Protein AF-A0A6A4GDC6-F1 (afdb_monomer_lite)

Foldseek 3Di:
DDPQLAFDCDDPNVPDQADPPPRHGQADPVVCVPPNDGHGPDDKDFDFDVVVLQVQLQDQVSLVQLCQLQVVLVVLVVQVVCCVVVVDDDDDDAPCNDPVNVVVCVVVVCHPVPPPQNAAEWEKEKEKDWDDPDPPDLFIKMWMWIFTRSGDPVPRPDPVNIGTTIIGGDSHDNNDVVNRCVVRVVSLVVQCCPPNRQGDWHQGPNVRDTGHYHYHYDYYDYDDDPDDPD

Secondary structure (DSSP, 8-state):
--TTSS--SSGGGTT-SB-TTT--BSB-HHHHHHH----BS---EE--HHHHHHHHHTSHHHHHHTTHHHHHHHHHHHHHHHHHHH-PPPP--SGGG-HHHHHHHHHTT-STT-TTT---EEEEEEEEEEEESSTTS--EEEEEEEEETTS-HHHHTSGGGEEEEEEEE-SSPPSSHHHHHHHHHHHHHHHHHGGGGT-EEEEETTTTEEEEEEEEEEEEE---------

Sequence (230 aa):
MCINSCHTYTGPFKDLESCCYCHEPHYDQDQLQRDGSKVLCQQFSTILLGPQLAAIRCSAEGAEEQKYCDSKLKEIYEMMDKVSEDGEEMVYDDIWCGADLLSLVEEIGMTENNELDSCPSLVISASLDGAQLYQNKKSDCWIGIWINQDYAPDTRFKKKKIFPNLTIPGPNKPKHIDSFLFTGLHHLAALQNEGNGQGQLIWDASANEVVHQCIIFLLALADALGMVKQ

Organism: NCBI:txid1447944

Radius of gyration: 21.84 Å; chains: 1; bounding box: 63×34×58 Å

Structure (mmCIF, N/CA/C/O backbone):
data_AF-A0A6A4GDC6-F1
#
_entry.id   AF-A0A6A4GDC6-F1
#
loop_
_atom_site.group_PDB
_atom_site.id
_atom_site.type_symbol
_atom_site.label_atom_id
_atom_site.label_alt_id
_atom_site.label_comp_id
_atom_site.label_asym_id
_atom_site.label_entity_id
_atom_site.label_seq_id
_atom_site.pdbx_PDB_ins_code
_atom_site.Cartn_x
_atom_site.Cartn_y
_atom_site.Cartn_z
_atom_site.occupancy
_atom_site.B_iso_or_equiv
_atom_site.auth_seq_id
_atom_site.auth_comp_id
_atom_site.auth_asym_id
_atom_site.auth_atom_id
_atom_site.pdbx_PDB_model_num
ATOM 1 N N . MET A 1 1 ? -12.052 0.436 17.032 1.00 95.44 1 MET A N 1
ATOM 2 C CA . MET A 1 1 ? -10.714 -0.003 17.512 1.00 95.44 1 MET A CA 1
ATOM 3 C C . MET A 1 1 ? -10.698 0.037 19.030 1.00 95.44 1 MET A C 1
ATOM 5 O O . MET A 1 1 ? -11.556 0.691 19.607 1.00 95.44 1 MET A O 1
ATOM 9 N N . CYS A 1 2 ? -9.758 -0.647 19.681 1.00 97.00 2 CYS A N 1
ATOM 10 C CA . CYS A 1 2 ? -9.585 -0.518 21.128 1.00 97.00 2 CYS A CA 1
ATOM 11 C C . CYS A 1 2 ? -9.161 0.917 21.507 1.00 97.00 2 CYS A C 1
ATOM 13 O O . CYS A 1 2 ? -8.273 1.470 20.859 1.00 97.00 2 CYS A O 1
ATOM 15 N N . ILE A 1 3 ? -9.753 1.482 22.569 1.00 95.69 3 ILE A N 1
ATOM 16 C CA . ILE A 1 3 ? -9.453 2.827 23.112 1.00 95.69 3 ILE A CA 1
ATOM 17 C C . ILE A 1 3 ? -7.968 2.995 23.498 1.00 95.69 3 ILE A C 1
ATOM 19 O O . ILE A 1 3 ? -7.388 4.073 23.417 1.00 95.69 3 ILE A O 1
ATOM 23 N N . ASN A 1 4 ? -7.305 1.889 23.849 1.00 95.19 4 ASN A N 1
ATOM 24 C CA . ASN A 1 4 ? -5.879 1.842 24.178 1.00 95.19 4 ASN A CA 1
ATOM 25 C C . ASN A 1 4 ? -4.995 1.464 22.975 1.00 95.19 4 ASN A C 1
ATOM 27 O O . ASN A 1 4 ? -3.892 0.948 23.161 1.00 95.19 4 ASN A O 1
ATOM 31 N N . SER A 1 5 ? -5.498 1.628 21.747 1.00 95.12 5 SER A N 1
ATOM 32 C CA . SER A 1 5 ? -4.823 1.284 20.484 1.00 95.12 5 SER A CA 1
ATOM 33 C C . SER A 1 5 ? -4.262 -0.144 20.430 1.00 95.12 5 SER A C 1
ATOM 35 O O . SER A 1 5 ? -3.292 -0.420 19.739 1.00 95.12 5 SER A O 1
ATOM 37 N N . CYS A 1 6 ? -4.840 -1.103 21.154 1.00 96.31 6 CYS A N 1
ATOM 38 C CA . CYS A 1 6 ? -4.262 -2.449 21.205 1.00 96.31 6 CYS A CA 1
ATOM 39 C C . CYS A 1 6 ? -4.413 -3.199 19.870 1.00 96.31 6 CYS A C 1
ATOM 41 O O . CYS A 1 6 ? -3.426 -3.688 19.332 1.00 96.31 6 CYS A O 1
ATOM 43 N N . HIS A 1 7 ? -5.628 -3.252 19.327 1.00 96.81 7 HIS A N 1
ATOM 44 C CA . HIS A 1 7 ? -5.942 -3.826 18.017 1.00 96.81 7 HIS A CA 1
ATOM 45 C C . HIS A 1 7 ? -7.236 -3.214 17.459 1.00 96.81 7 HIS A C 1
ATOM 47 O O . HIS A 1 7 ? -7.938 -2.443 18.135 1.00 96.81 7 HIS A O 1
ATOM 53 N N . THR A 1 8 ? -7.561 -3.568 16.223 1.00 96.50 8 THR A N 1
ATOM 54 C CA . THR A 1 8 ? -8.836 -3.262 15.570 1.00 96.50 8 THR A CA 1
ATOM 55 C C . THR A 1 8 ? -9.814 -4.429 15.703 1.00 96.50 8 THR A C 1
ATOM 57 O O . THR A 1 8 ? -9.422 -5.569 15.941 1.00 96.50 8 THR A O 1
ATOM 60 N N . TYR A 1 9 ? -11.104 -4.140 15.546 1.00 96.62 9 TYR A N 1
ATOM 61 C CA . TYR A 1 9 ? -12.168 -5.145 15.507 1.00 96.62 9 TYR A CA 1
ATOM 62 C C . TYR A 1 9 ? -12.552 -5.400 14.046 1.00 96.62 9 TYR A C 1
ATOM 64 O O . TYR A 1 9 ? -13.677 -5.158 13.620 1.00 96.62 9 TYR A O 1
ATOM 72 N N . THR A 1 10 ? -11.559 -5.784 13.245 1.00 94.44 10 THR A N 1
ATOM 73 C CA . THR A 1 10 ? -11.694 -6.135 11.825 1.00 94.44 10 THR A CA 1
ATOM 74 C C . THR A 1 10 ? -10.995 -7.469 11.566 1.00 94.44 10 THR A C 1
ATOM 76 O O . THR A 1 10 ? -10.291 -7.989 12.436 1.00 94.44 10 THR A O 1
ATOM 79 N N . GLY A 1 11 ? -11.214 -8.055 10.385 1.00 92.12 11 GLY A N 1
ATOM 80 C CA . GLY A 1 11 ? -10.573 -9.313 10.002 1.00 92.12 11 GLY A CA 1
ATOM 81 C C . GLY A 1 11 ? -10.806 -10.419 11.046 1.00 92.12 11 GLY A C 1
ATOM 82 O O . GLY A 1 11 ? -11.961 -10.641 11.423 1.00 92.12 11 GLY A O 1
ATOM 83 N N . PRO A 1 12 ? -9.748 -11.078 11.557 1.00 91.75 12 PRO A N 1
ATOM 84 C CA . PRO A 1 12 ? -9.861 -12.118 12.586 1.00 91.75 12 PRO A CA 1
ATOM 85 C C . PRO A 1 12 ? -10.494 -11.666 13.913 1.00 91.75 12 PRO A C 1
ATOM 87 O O . PRO A 1 12 ? -10.969 -12.500 14.675 1.00 91.75 12 PRO A O 1
ATOM 90 N N . PHE A 1 13 ? -10.510 -10.361 14.202 1.00 95.56 13 PHE A N 1
ATOM 91 C CA . PHE A 1 13 ? -11.015 -9.798 15.460 1.00 95.56 13 PHE A CA 1
ATOM 92 C C . PHE A 1 13 ? -12.411 -9.171 15.333 1.00 95.56 13 PHE A C 1
ATOM 94 O O . PHE A 1 13 ? -12.881 -8.536 16.277 1.00 95.56 13 PHE A O 1
ATOM 101 N N . LYS A 1 14 ? -13.071 -9.304 14.174 1.00 95.19 14 LYS A N 1
ATOM 102 C CA . LYS A 1 14 ? -14.341 -8.619 13.868 1.00 95.19 14 LYS A CA 1
ATOM 103 C C . LYS A 1 14 ? -15.485 -8.949 14.836 1.00 95.19 14 LYS A C 1
ATOM 105 O O . LYS A 1 14 ? -16.315 -8.087 15.097 1.00 95.19 14 LYS A O 1
ATOM 110 N N . ASP A 1 15 ? -15.504 -10.172 15.364 1.00 96.06 15 ASP A N 1
ATOM 111 C CA . ASP A 1 15 ? -16.589 -10.681 16.212 1.00 96.06 15 ASP A CA 1
ATOM 112 C C . ASP A 1 15 ? -16.311 -10.466 17.713 1.00 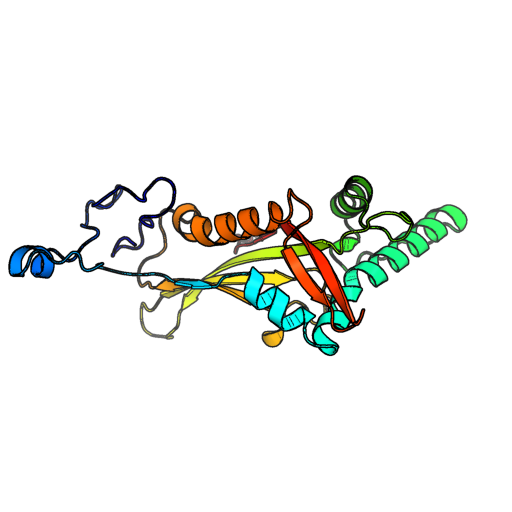96.06 15 ASP A C 1
ATOM 114 O O . ASP A 1 15 ? -17.113 -10.854 18.561 1.00 96.06 15 ASP A O 1
ATOM 118 N N . LEU A 1 16 ? -15.173 -9.853 18.069 1.00 96.62 16 LEU A N 1
ATOM 119 C CA . LEU A 1 16 ? -14.853 -9.539 19.459 1.00 96.62 16 LEU A CA 1
ATOM 120 C C . LEU A 1 16 ? -15.604 -8.287 19.931 1.00 96.62 16 LEU A C 1
ATOM 122 O O . LEU A 1 16 ? -15.663 -7.271 19.241 1.00 96.62 16 LEU A O 1
ATOM 126 N N . GLU A 1 17 ? -16.106 -8.333 21.164 1.00 96.19 17 GLU A N 1
ATOM 127 C CA . GLU A 1 17 ? -16.732 -7.178 21.829 1.00 96.19 17 GLU A CA 1
ATOM 128 C C . GLU A 1 17 ? -15.837 -6.541 22.904 1.00 96.19 17 GLU A C 1
ATOM 130 O O . GLU A 1 17 ? -16.160 -5.480 23.440 1.00 96.19 17 GLU A O 1
ATOM 135 N N . SER A 1 18 ? -14.692 -7.156 23.203 1.00 97.38 18 SER A N 1
ATOM 136 C CA . SER A 1 18 ? -13.700 -6.650 24.149 1.00 97.38 18 SER A CA 1
ATOM 137 C C . SER A 1 18 ? -12.280 -6.894 23.654 1.00 97.38 18 SER A C 1
ATOM 139 O O . SER A 1 18 ? -12.009 -7.788 22.847 1.00 97.38 18 SER A O 1
ATOM 141 N N . CYS A 1 19 ? -11.358 -6.063 24.132 1.00 97.75 19 CYS A N 1
ATOM 142 C CA . CYS A 1 19 ? -9.967 -6.123 23.720 1.00 97.75 19 CYS A CA 1
ATOM 143 C C . CYS A 1 19 ? -9.281 -7.379 24.274 1.00 97.75 19 CYS A C 1
ATOM 145 O O . CYS A 1 19 ? -9.281 -7.602 25.486 1.00 97.75 19 CYS A O 1
ATOM 147 N N . CYS A 1 20 ? -8.592 -8.149 23.429 1.00 96.69 20 CYS A N 1
ATOM 148 C CA . CYS A 1 20 ? -7.869 -9.347 23.875 1.00 96.69 20 CYS A CA 1
ATOM 149 C C . CYS A 1 20 ? -6.609 -9.044 24.714 1.00 96.69 20 CYS A C 1
ATOM 151 O O . CYS A 1 20 ? -6.089 -9.943 25.369 1.00 96.69 20 CYS A O 1
ATOM 153 N N . TYR A 1 21 ? -6.137 -7.789 24.733 1.00 96.50 21 TYR A N 1
ATOM 154 C CA . TYR A 1 21 ? -4.936 -7.377 25.478 1.00 96.50 21 TYR A CA 1
ATOM 155 C C . TYR A 1 21 ? -5.221 -6.609 26.769 1.00 96.50 21 TYR A C 1
ATOM 157 O O . TYR A 1 21 ? -4.472 -6.740 27.730 1.00 96.50 21 TYR A O 1
ATOM 165 N N . CYS A 1 22 ? -6.221 -5.724 26.770 1.00 97.00 22 CYS A N 1
ATOM 166 C CA . CYS A 1 22 ? -6.515 -4.859 27.919 1.00 97.00 22 CYS A CA 1
ATOM 167 C C . CYS A 1 22 ? -7.952 -4.981 28.422 1.00 97.00 22 CYS A C 1
ATOM 169 O O . CYS A 1 22 ? -8.312 -4.261 29.343 1.00 97.00 22 CYS A O 1
ATOM 171 N N . HIS A 1 23 ? -8.766 -5.843 27.807 1.00 97.31 23 HIS A N 1
ATOM 172 C CA . HIS A 1 23 ? -10.148 -6.144 28.199 1.00 97.31 23 HIS A CA 1
ATOM 173 C C . HIS A 1 23 ? -11.137 -4.970 28.185 1.00 97.31 23 HIS A C 1
ATOM 175 O O . HIS A 1 23 ? -12.311 -5.172 28.477 1.00 97.31 23 HIS A O 1
ATOM 181 N N . GLU A 1 24 ? -10.699 -3.781 27.767 1.00 97.56 24 GLU A N 1
ATOM 182 C CA . GLU A 1 24 ? -11.584 -2.644 27.516 1.00 97.56 24 GLU A CA 1
ATOM 183 C C . GLU A 1 24 ? -12.674 -3.012 26.499 1.00 97.56 24 GLU A C 1
ATOM 185 O O . GLU A 1 24 ? -12.380 -3.692 25.500 1.00 97.56 24 GLU A O 1
ATOM 190 N N . PRO A 1 25 ? -13.916 -2.554 26.718 1.00 97.19 25 PRO A N 1
ATOM 191 C CA . PRO A 1 25 ? -15.024 -2.839 25.829 1.00 97.19 25 PRO A CA 1
ATOM 192 C C . PRO A 1 25 ? -14.857 -2.115 24.488 1.00 97.19 25 PRO A C 1
ATOM 194 O O . PRO A 1 25 ? -14.310 -1.013 24.392 1.00 97.19 25 PRO A O 1
ATOM 197 N N . HIS A 1 26 ? -15.353 -2.742 23.424 1.00 96.19 26 HIS A N 1
ATOM 198 C CA . HIS A 1 26 ? -15.408 -2.138 22.093 1.00 96.19 26 HIS A CA 1
ATOM 199 C C . HIS A 1 26 ? -16.416 -0.979 22.030 1.00 96.19 26 HIS A C 1
ATOM 201 O O . HIS A 1 26 ? -16.185 0.016 21.334 1.00 96.19 26 HIS A O 1
ATOM 207 N N . TYR A 1 27 ? -17.519 -1.121 22.765 1.00 97.31 27 TYR A N 1
ATOM 208 C CA . TYR A 1 27 ? -18.632 -0.182 22.785 1.00 97.31 27 TYR A CA 1
ATOM 209 C C . TYR A 1 27 ? -18.700 0.599 24.095 1.00 97.31 27 TYR A C 1
ATOM 211 O O . TYR A 1 27 ? -18.371 0.068 25.160 1.00 97.31 27 TYR A O 1
ATOM 219 N N . ASP A 1 28 ? -19.185 1.834 24.004 1.00 96.19 28 ASP A N 1
ATOM 220 C CA . ASP A 1 28 ? -19.470 2.702 25.142 1.00 96.19 28 ASP A CA 1
ATOM 221 C C . ASP A 1 28 ? -20.526 2.037 26.037 1.00 96.19 28 ASP A C 1
ATOM 223 O O . ASP A 1 28 ? -21.669 1.814 25.629 1.00 96.19 28 ASP A O 1
ATOM 227 N N . GLN A 1 29 ? -20.120 1.687 27.258 1.00 96.56 29 GLN A N 1
ATOM 228 C CA . GLN A 1 29 ? -20.977 0.976 28.203 1.00 96.56 29 GLN A CA 1
ATOM 229 C C . GLN A 1 29 ? -22.075 1.871 28.779 1.00 96.56 29 GLN A C 1
ATOM 231 O O . GLN A 1 29 ? -23.164 1.373 29.056 1.00 96.56 29 GLN A O 1
ATOM 236 N N . ASP A 1 30 ? -21.834 3.177 28.908 1.00 94.88 30 ASP A N 1
ATOM 237 C CA . ASP A 1 30 ? -22.825 4.116 29.427 1.00 94.88 30 ASP A CA 1
ATOM 238 C C . ASP A 1 30 ? -23.951 4.321 28.411 1.00 94.88 30 ASP A C 1
ATOM 240 O O . ASP A 1 30 ? -25.117 4.419 28.786 1.00 94.88 30 ASP A O 1
ATOM 244 N N . GLN A 1 31 ? -23.626 4.414 27.118 1.00 93.88 31 GLN A N 1
ATOM 245 C CA . GLN A 1 31 ? -24.623 4.440 26.035 1.00 93.88 31 GLN A CA 1
ATOM 246 C C . GLN A 1 31 ? -25.401 3.119 25.989 1.00 93.88 31 GLN A C 1
ATOM 248 O O . GLN A 1 31 ? -26.630 3.114 26.048 1.00 93.88 31 GLN A O 1
ATOM 253 N N . LEU A 1 32 ? -24.683 1.991 25.986 1.00 94.94 32 LEU A N 1
ATOM 254 C CA . LEU A 1 32 ? -25.284 0.662 25.899 1.00 94.94 32 LEU A CA 1
ATOM 255 C C . LEU A 1 32 ? -26.262 0.384 27.052 1.00 94.94 32 LEU A C 1
ATOM 257 O O . LEU A 1 32 ? -27.325 -0.187 26.827 1.00 94.94 32 LEU A O 1
ATOM 261 N N . GLN A 1 33 ? -25.938 0.811 28.277 1.00 95.88 33 GLN A N 1
ATOM 262 C CA . GLN A 1 33 ? -26.824 0.669 29.438 1.00 95.88 33 GLN A CA 1
ATOM 263 C C . GLN A 1 33 ? -28.012 1.639 29.418 1.00 95.88 33 GLN A C 1
ATOM 265 O O . GLN A 1 33 ? -29.073 1.303 29.942 1.00 95.88 33 GLN A O 1
ATOM 270 N N . ARG A 1 34 ? -27.848 2.839 28.844 1.00 96.44 34 ARG A N 1
ATOM 271 C CA . ARG A 1 34 ? -28.902 3.863 28.804 1.00 96.44 34 ARG A CA 1
ATOM 272 C C . ARG A 1 34 ? -30.022 3.521 27.830 1.00 96.44 34 ARG A C 1
ATOM 274 O O . ARG A 1 34 ? -31.185 3.695 28.187 1.00 96.44 34 ARG A O 1
ATOM 281 N N . ASP A 1 35 ? -29.690 3.076 26.621 1.00 96.25 35 ASP A N 1
ATOM 282 C CA . ASP A 1 35 ? -30.686 2.873 25.560 1.00 96.25 35 ASP A CA 1
ATOM 283 C C . ASP A 1 35 ? -30.460 1.626 24.684 1.00 96.25 35 ASP A C 1
ATOM 285 O O . ASP A 1 35 ? -31.235 1.374 23.761 1.00 96.25 35 ASP A O 1
ATOM 289 N N . GLY A 1 36 ? -29.442 0.809 24.978 1.00 95.00 36 GLY A N 1
ATOM 290 C CA . GLY A 1 36 ? -29.107 -0.384 24.197 1.00 95.00 36 GLY A CA 1
ATOM 291 C C . GLY A 1 36 ? -28.281 -0.109 22.935 1.00 95.00 36 GLY A C 1
ATOM 292 O O . GLY A 1 36 ? -27.980 -1.050 22.195 1.00 95.00 36 GLY A O 1
ATOM 293 N N . SER A 1 37 ? -27.885 1.141 22.673 1.00 95.19 37 SER A N 1
ATOM 294 C CA . SER A 1 37 ? -27.128 1.508 21.473 1.00 95.19 37 SER A CA 1
ATOM 295 C C . SER A 1 37 ? -25.665 1.073 21.552 1.00 95.19 37 SER A C 1
ATOM 297 O O . SER A 1 37 ? -24.931 1.413 22.480 1.00 95.19 37 SER A O 1
ATOM 299 N N . LYS A 1 38 ? -25.194 0.379 20.509 1.00 94.75 38 LYS A N 1
ATOM 300 C CA . LYS A 1 38 ? -23.781 0.012 20.336 1.00 94.75 38 LYS A CA 1
ATOM 301 C C . LYS A 1 38 ? -23.000 1.148 19.672 1.00 94.75 38 LYS A C 1
ATOM 303 O O . LYS A 1 38 ? -22.811 1.162 18.457 1.00 94.75 38 LYS A O 1
ATOM 308 N N . VAL A 1 39 ? -22.536 2.099 20.480 1.00 95.75 39 VAL A N 1
ATOM 309 C CA . VAL A 1 39 ? -21.671 3.204 20.033 1.00 95.75 39 VAL A CA 1
ATOM 310 C C . VAL A 1 39 ? -20.206 2.818 20.217 1.00 95.75 39 VAL A C 1
ATOM 312 O O . VAL A 1 39 ? -19.819 2.348 21.280 1.00 95.75 39 VAL A O 1
ATOM 315 N N . LEU A 1 40 ? -19.383 2.989 19.182 1.00 95.44 40 LEU A N 1
ATOM 316 C CA . LEU A 1 40 ? -17.959 2.637 19.216 1.00 95.44 40 LEU A CA 1
ATOM 317 C C . LEU A 1 40 ? -17.173 3.594 20.120 1.00 95.44 40 LEU A C 1
ATOM 319 O O . LEU A 1 40 ? -17.277 4.806 19.952 1.00 95.44 40 LEU A O 1
ATOM 323 N N . CYS A 1 41 ? -16.313 3.061 20.993 1.00 94.44 41 CYS A N 1
ATOM 324 C CA . CYS A 1 41 ? -15.448 3.887 21.846 1.00 94.44 41 CYS A CA 1
ATOM 325 C C . CYS A 1 41 ? -14.433 4.714 21.038 1.00 94.44 41 CYS A C 1
ATOM 327 O O . CYS A 1 41 ? -14.123 5.847 21.390 1.00 94.44 41 CYS A O 1
ATOM 329 N N . GLN A 1 42 ? -13.879 4.135 19.966 1.00 95.31 42 GLN A N 1
ATOM 330 C CA . GLN A 1 42 ? -12.881 4.792 19.121 1.00 95.31 42 GLN A CA 1
ATOM 331 C C . GLN A 1 42 ? -12.868 4.202 17.709 1.00 95.31 42 GLN A C 1
ATOM 333 O O . GLN A 1 42 ? -13.047 2.993 17.510 1.00 95.31 42 GLN A O 1
ATOM 338 N N . GLN A 1 43 ? -12.584 5.047 16.721 1.00 94.88 43 GLN A N 1
ATOM 339 C CA . GLN A 1 43 ? -12.448 4.679 15.312 1.00 94.88 43 GLN A CA 1
ATOM 340 C C . GLN A 1 43 ? -11.063 5.065 14.785 1.00 94.88 43 GLN A C 1
ATOM 342 O O . GLN A 1 43 ? -10.417 5.970 15.302 1.00 94.88 43 GLN A O 1
ATOM 347 N N . PHE A 1 44 ? -10.623 4.357 13.751 1.00 95.00 44 PHE A N 1
ATOM 348 C CA . PHE A 1 44 ? -9.492 4.730 12.907 1.00 95.00 44 PHE A CA 1
ATOM 349 C C . PHE A 1 44 ? -9.986 4.757 11.463 1.00 95.00 44 PHE A C 1
ATOM 351 O O . PHE A 1 44 ? -11.048 4.199 11.169 1.00 95.00 44 PHE A O 1
ATOM 358 N N . SER A 1 45 ? -9.218 5.377 10.576 1.00 95.06 45 SER A N 1
ATOM 359 C CA . SER A 1 45 ? -9.600 5.513 9.173 1.00 95.06 45 SER A CA 1
ATOM 360 C C . SER A 1 45 ? -8.628 4.770 8.272 1.00 95.06 45 SER A C 1
ATOM 362 O O . SER A 1 45 ? -7.417 4.836 8.478 1.00 95.06 45 SER A O 1
ATOM 364 N N . THR A 1 46 ? -9.168 4.126 7.241 1.00 96.06 46 THR A N 1
ATOM 365 C CA . THR A 1 46 ? -8.428 3.622 6.080 1.00 96.06 46 THR A CA 1
ATOM 366 C C . THR A 1 46 ? -8.972 4.327 4.844 1.00 96.06 46 THR A C 1
ATOM 368 O O . THR A 1 46 ? -10.185 4.461 4.689 1.00 96.06 46 THR A O 1
ATOM 371 N N . ILE A 1 47 ? -8.083 4.796 3.980 1.00 96.56 47 ILE A N 1
ATOM 372 C CA . ILE A 1 47 ? -8.394 5.472 2.727 1.00 96.56 47 ILE A CA 1
ATOM 373 C C . ILE A 1 47 ? -8.097 4.481 1.604 1.00 96.56 47 ILE A C 1
ATOM 375 O O . ILE A 1 47 ? -6.998 3.935 1.503 1.00 96.56 47 ILE A O 1
ATOM 379 N N . LEU A 1 48 ? -9.114 4.204 0.790 1.00 95.69 48 LEU A N 1
ATOM 380 C CA . LEU A 1 48 ? -9.061 3.150 -0.219 1.00 95.69 48 LEU A CA 1
ATOM 381 C C . LEU A 1 48 ? -8.074 3.518 -1.326 1.00 95.69 48 LEU A C 1
ATOM 383 O O . LEU A 1 48 ? -8.101 4.634 -1.841 1.00 95.69 48 LEU A O 1
ATOM 387 N N . LEU A 1 49 ? -7.211 2.576 -1.701 1.00 95.88 49 LEU A N 1
ATOM 388 C CA . LEU A 1 49 ? -6.181 2.799 -2.714 1.00 95.88 49 LEU A CA 1
ATOM 389 C C . LEU A 1 49 ? -6.781 2.971 -4.119 1.00 95.88 49 LEU A C 1
ATOM 391 O O . LEU A 1 49 ? -6.461 3.934 -4.806 1.00 95.88 49 LEU A O 1
ATOM 395 N N . GLY A 1 50 ? -7.688 2.077 -4.520 1.00 95.25 50 GLY A N 1
ATOM 396 C CA . GLY A 1 50 ? -8.244 2.018 -5.883 1.00 95.25 50 GLY A CA 1
ATOM 397 C C . GLY A 1 50 ? -8.795 3.357 -6.396 1.00 95.25 50 GLY A C 1
ATOM 398 O O . GLY A 1 50 ? -8.331 3.838 -7.428 1.00 95.25 50 GLY A O 1
ATOM 399 N N . PRO A 1 51 ? -9.689 4.045 -5.652 1.00 95.38 51 PRO A N 1
ATOM 400 C CA . PRO A 1 51 ? -10.185 5.363 -6.053 1.00 95.38 51 PRO A CA 1
ATOM 401 C C . PRO A 1 51 ? -9.087 6.418 -6.232 1.00 95.38 51 PRO A C 1
ATOM 403 O O . PRO A 1 51 ? -9.209 7.289 -7.090 1.00 95.38 51 PRO A O 1
ATOM 406 N N . GLN A 1 52 ? -8.016 6.350 -5.436 1.00 95.50 52 GLN A N 1
ATOM 407 C CA . GLN A 1 52 ? -6.894 7.279 -5.560 1.00 95.50 52 GLN A CA 1
ATOM 408 C C . GLN A 1 52 ? -6.089 7.017 -6.839 1.00 95.50 52 GLN A C 1
ATOM 410 O O . GLN A 1 52 ? -5.716 7.966 -7.525 1.00 95.50 52 GLN A O 1
ATOM 415 N N . LEU A 1 53 ? -5.869 5.745 -7.184 1.00 93.12 53 LEU A N 1
ATOM 416 C CA . LEU A 1 53 ? -5.193 5.347 -8.422 1.00 93.12 53 LEU A CA 1
ATOM 417 C C . LEU A 1 53 ? -5.999 5.753 -9.657 1.00 93.12 53 LEU A C 1
ATOM 419 O O . LEU A 1 53 ? -5.460 6.394 -10.561 1.00 93.12 53 LEU A O 1
ATOM 423 N N . ALA A 1 54 ? -7.305 5.470 -9.644 1.00 93.12 54 ALA A N 1
ATOM 424 C CA . ALA A 1 54 ? -8.215 5.862 -10.712 1.00 93.12 54 ALA A CA 1
ATOM 425 C C . ALA A 1 54 ? -8.213 7.383 -10.925 1.00 93.12 54 ALA A C 1
ATOM 427 O O . ALA A 1 54 ? -8.095 7.851 -12.053 1.00 93.12 54 ALA A O 1
ATOM 428 N N . ALA A 1 55 ? -8.274 8.172 -9.846 1.00 93.06 55 ALA A N 1
ATOM 429 C CA . ALA A 1 55 ? -8.268 9.630 -9.941 1.00 93.06 55 ALA A CA 1
ATOM 430 C C . ALA A 1 55 ? -7.013 10.184 -10.638 1.00 93.06 55 ALA A C 1
ATOM 432 O O . ALA A 1 55 ? -7.114 11.147 -11.396 1.00 93.06 55 ALA A O 1
ATOM 433 N N . ILE A 1 56 ? -5.846 9.578 -10.405 1.00 91.19 56 ILE A N 1
ATOM 434 C CA . ILE A 1 56 ? -4.588 10.021 -11.015 1.00 91.19 56 ILE A CA 1
ATOM 435 C C . ILE A 1 56 ? -4.495 9.602 -12.480 1.00 91.19 56 ILE A C 1
ATOM 437 O O . ILE A 1 56 ? -4.191 10.452 -13.321 1.00 91.19 56 ILE A O 1
ATOM 441 N N . ARG A 1 57 ? -4.788 8.335 -12.800 1.00 90.19 57 ARG A N 1
ATOM 442 C CA . ARG A 1 57 ? -4.720 7.829 -14.183 1.00 90.19 57 ARG A CA 1
ATOM 443 C C . ARG A 1 57 ? -5.740 8.518 -15.104 1.00 90.19 57 ARG A C 1
ATOM 445 O O . ARG A 1 57 ? -5.485 8.688 -16.292 1.00 90.19 57 ARG A O 1
ATOM 452 N N . CYS A 1 58 ? -6.844 9.019 -14.544 1.00 91.62 58 CYS A N 1
ATOM 453 C CA . CYS A 1 58 ? -7.816 9.837 -15.270 1.00 91.62 58 CYS A CA 1
ATOM 454 C C . CYS A 1 58 ? -7.287 11.208 -15.730 1.00 91.62 58 CYS A C 1
ATOM 456 O O . CYS A 1 58 ? -7.951 11.877 -16.521 1.00 91.62 58 CYS A O 1
ATOM 458 N N . SER A 1 59 ? -6.132 11.662 -15.238 1.00 92.25 59 SER A N 1
ATOM 459 C CA . SER A 1 59 ? -5.502 12.909 -15.679 1.00 92.25 59 SER A CA 1
ATOM 460 C C . SER A 1 59 ? -4.366 12.623 -16.660 1.00 92.25 59 SER A C 1
ATOM 462 O O . SER A 1 59 ? -3.590 11.699 -16.442 1.00 92.25 59 SER A O 1
ATOM 464 N N . ALA A 1 60 ? -4.228 13.436 -17.713 1.00 90.56 60 ALA A N 1
ATOM 465 C CA . ALA A 1 60 ? -3.144 13.267 -18.687 1.00 90.56 60 ALA A CA 1
ATOM 466 C C . ALA A 1 60 ? -1.754 13.363 -18.031 1.00 90.56 60 ALA A C 1
ATOM 468 O O . ALA A 1 60 ? -0.881 12.560 -18.331 1.00 90.56 60 ALA A O 1
ATOM 469 N N . GLU A 1 61 ? -1.577 14.297 -17.087 1.00 90.94 61 GLU A N 1
ATOM 470 C CA . GLU A 1 61 ? -0.345 14.432 -16.296 1.00 90.94 61 GLU A CA 1
ATOM 471 C C . GLU A 1 61 ? -0.060 13.159 -15.486 1.00 90.94 61 GLU A C 1
ATOM 473 O O . GLU A 1 61 ? 1.027 12.598 -15.574 1.00 90.94 61 GLU A O 1
ATOM 478 N N . GLY A 1 62 ? -1.048 12.667 -14.731 1.00 88.31 62 GLY A N 1
ATOM 479 C CA . GLY A 1 62 ? -0.874 11.494 -13.878 1.00 88.31 62 GLY A CA 1
ATOM 480 C C . GLY A 1 62 ? -0.700 10.184 -14.647 1.00 88.31 62 GLY A C 1
ATOM 481 O O . GLY A 1 62 ? 0.021 9.309 -14.173 1.00 88.31 62 GLY A O 1
ATOM 482 N N . ALA A 1 63 ? -1.333 10.046 -15.815 1.00 88.12 63 ALA A N 1
ATOM 483 C CA . ALA A 1 63 ? -1.139 8.903 -16.702 1.00 88.12 63 ALA A CA 1
ATOM 484 C C . ALA A 1 63 ? 0.263 8.896 -17.326 1.00 88.12 63 ALA A C 1
ATOM 486 O O . ALA A 1 63 ? 0.895 7.846 -17.385 1.00 88.12 63 ALA A O 1
ATOM 487 N N . GLU A 1 64 ? 0.770 10.060 -17.741 1.00 88.06 64 GLU A N 1
ATOM 488 C CA . GLU A 1 64 ? 2.095 10.172 -18.356 1.00 88.06 64 GLU A CA 1
ATOM 489 C C . GLU A 1 64 ? 3.223 9.895 -17.358 1.00 88.06 64 GLU A C 1
ATOM 491 O O . GLU A 1 64 ? 4.147 9.144 -17.651 1.00 88.06 64 GLU A O 1
ATOM 496 N N . GLU A 1 65 ? 3.134 10.434 -16.143 1.00 87.19 65 GLU A N 1
ATOM 497 C CA . GLU A 1 65 ? 4.160 10.217 -15.116 1.00 87.19 65 GLU A CA 1
ATOM 498 C C . GLU A 1 65 ? 4.310 8.752 -14.684 1.00 87.19 65 GLU A C 1
ATOM 500 O O . GLU A 1 65 ? 5.364 8.374 -14.180 1.00 87.19 65 GLU A O 1
ATOM 505 N N . GLN A 1 66 ? 3.272 7.929 -14.857 1.00 80.75 66 GLN A N 1
ATOM 506 C CA . GLN A 1 66 ? 3.325 6.498 -14.545 1.00 80.75 66 GLN A CA 1
ATOM 507 C C . GLN A 1 66 ? 4.072 5.678 -15.609 1.00 80.75 66 GLN A C 1
ATOM 509 O O . GLN A 1 66 ? 4.369 4.516 -15.369 1.00 80.75 66 GLN A O 1
ATOM 514 N N . LYS A 1 67 ? 4.433 6.271 -16.755 1.00 84.62 67 LYS A N 1
ATOM 515 C CA . LYS A 1 67 ? 5.253 5.616 -17.791 1.00 84.62 67 LYS A CA 1
ATOM 516 C C . LYS A 1 67 ? 6.752 5.650 -17.489 1.00 84.62 67 LYS A C 1
ATOM 518 O O . LYS A 1 67 ? 7.561 5.188 -18.298 1.00 84.62 67 LYS A O 1
ATOM 523 N N . TYR A 1 68 ? 7.154 6.233 -16.354 1.00 89.81 68 TYR A N 1
ATOM 524 C CA . TYR A 1 68 ? 8.563 6.253 -15.969 1.00 89.81 68 TYR A CA 1
ATOM 525 C C . TYR A 1 68 ? 9.105 4.834 -15.772 1.00 89.81 68 TYR A C 1
ATOM 527 O O . TYR A 1 68 ? 10.217 4.579 -16.220 1.00 89.81 68 TYR A O 1
ATOM 535 N N . CYS A 1 69 ? 8.325 3.911 -15.196 1.00 87.56 69 CYS A N 1
ATOM 536 C CA . CYS A 1 69 ? 8.714 2.501 -15.090 1.00 87.56 69 CYS A CA 1
ATOM 537 C C . CYS A 1 69 ? 9.067 1.909 -16.465 1.00 87.56 69 CYS A C 1
ATOM 539 O O . CYS A 1 69 ? 10.197 1.468 -16.664 1.00 87.56 69 CYS A O 1
ATOM 541 N N . ASP A 1 70 ? 8.153 2.000 -17.437 1.00 85.31 70 ASP A N 1
ATOM 542 C CA . ASP A 1 70 ? 8.359 1.474 -18.795 1.00 85.31 70 ASP A CA 1
ATOM 543 C C . ASP A 1 70 ? 9.606 2.077 -19.452 1.00 85.31 70 ASP A C 1
ATOM 545 O O . ASP A 1 70 ? 10.426 1.378 -20.048 1.00 85.31 70 ASP A O 1
ATOM 549 N N . SER A 1 71 ? 9.775 3.393 -19.305 1.00 88.50 71 SER A N 1
ATOM 550 C CA . SER A 1 71 ? 10.928 4.117 -19.847 1.00 88.50 71 SER A CA 1
ATOM 551 C C . SER A 1 71 ? 12.234 3.678 -19.179 1.00 88.50 71 SER A C 1
ATOM 553 O O . SER A 1 71 ? 13.240 3.486 -19.861 1.00 88.50 71 SER A O 1
ATOM 555 N N . LYS A 1 72 ? 12.218 3.480 -17.856 1.00 91.50 72 LYS A N 1
ATOM 556 C CA . LYS A 1 72 ? 13.396 3.080 -17.087 1.00 91.50 72 LYS A CA 1
ATOM 557 C C . LYS A 1 72 ? 13.784 1.629 -17.351 1.00 91.50 72 LYS A C 1
ATOM 559 O O . LYS A 1 72 ? 14.971 1.339 -17.450 1.00 91.50 72 LYS A O 1
ATOM 564 N N . LEU A 1 73 ? 12.817 0.727 -17.512 1.00 89.44 73 LEU A N 1
ATOM 565 C CA . LEU A 1 73 ? 13.084 -0.665 -17.877 1.00 89.44 73 LEU A CA 1
ATOM 566 C C . LEU A 1 73 ? 13.754 -0.761 -19.253 1.00 89.44 73 LEU A C 1
ATOM 568 O O . LEU A 1 73 ? 14.742 -1.478 -19.386 1.00 89.44 73 LEU A O 1
ATOM 572 N N . LYS A 1 74 ? 13.293 0.008 -20.252 1.00 89.50 74 LYS A N 1
ATOM 573 C CA . LYS A 1 74 ? 13.957 0.079 -21.570 1.00 89.50 74 LYS A CA 1
ATOM 574 C C . LYS A 1 74 ? 15.406 0.543 -21.450 1.00 89.50 74 LYS A C 1
ATOM 576 O O . LYS A 1 74 ? 16.296 -0.108 -21.984 1.00 89.50 74 LYS A O 1
ATOM 581 N N . GLU A 1 75 ? 15.643 1.617 -20.698 1.00 91.81 75 GLU A N 1
ATOM 582 C CA . GLU A 1 75 ? 16.993 2.128 -20.432 1.00 91.81 75 GLU A CA 1
ATOM 583 C C . GLU A 1 75 ? 17.885 1.065 -19.768 1.00 91.81 75 GLU A C 1
ATOM 585 O O . GLU A 1 75 ? 19.040 0.895 -20.152 1.00 91.81 75 GLU A O 1
ATOM 590 N N . ILE A 1 76 ? 17.350 0.315 -18.798 1.00 91.75 76 ILE A N 1
ATOM 591 C CA . ILE A 1 76 ? 18.075 -0.767 -18.122 1.00 91.75 76 ILE A CA 1
ATOM 592 C C . ILE A 1 76 ? 18.466 -1.871 -19.106 1.00 91.75 76 ILE A C 1
ATOM 594 O O . ILE A 1 76 ? 19.631 -2.268 -19.115 1.00 91.75 76 ILE A O 1
ATOM 598 N N . TYR A 1 77 ? 17.541 -2.340 -19.945 1.00 90.12 77 TYR A N 1
ATOM 599 C CA . TYR A 1 77 ? 17.849 -3.372 -20.937 1.00 90.12 77 TYR A CA 1
ATOM 600 C C . TYR A 1 77 ? 18.891 -2.894 -21.959 1.00 90.12 77 TYR A C 1
ATOM 602 O O . TYR A 1 77 ? 19.852 -3.612 -22.222 1.00 90.12 77 TYR A O 1
ATOM 610 N N . GLU A 1 78 ? 18.792 -1.651 -22.443 1.00 90.88 78 GLU A N 1
ATOM 611 C CA . GLU A 1 78 ? 19.811 -1.057 -23.322 1.00 90.88 78 GLU A CA 1
ATOM 612 C C . GLU A 1 78 ? 21.191 -0.965 -22.647 1.00 90.88 78 GLU A C 1
ATOM 614 O O . GLU A 1 78 ? 22.219 -1.186 -23.290 1.00 90.88 78 GLU A O 1
ATOM 619 N N . MET A 1 79 ? 21.241 -0.635 -21.350 1.00 91.50 79 MET A N 1
ATOM 620 C CA . MET A 1 79 ? 22.492 -0.647 -20.585 1.00 91.50 79 MET A CA 1
ATOM 621 C C . MET A 1 79 ? 23.051 -2.066 -20.442 1.00 91.50 79 MET A C 1
ATOM 623 O O . MET A 1 79 ? 24.258 -2.253 -20.576 1.00 91.50 79 MET A O 1
ATOM 627 N N . MET A 1 80 ? 22.203 -3.065 -20.189 1.00 89.81 80 MET A N 1
ATOM 628 C CA . MET A 1 80 ? 22.623 -4.466 -20.076 1.00 89.81 80 MET A CA 1
ATOM 629 C C . MET A 1 80 ? 23.219 -4.994 -21.385 1.00 89.81 80 MET A C 1
ATOM 631 O O . MET A 1 80 ? 24.255 -5.663 -21.350 1.00 89.81 80 MET A O 1
ATOM 635 N N . ASP A 1 81 ? 22.629 -4.638 -22.527 1.00 89.69 81 ASP A N 1
ATOM 636 C CA . ASP A 1 81 ? 23.157 -4.998 -23.845 1.00 89.69 81 ASP A CA 1
ATOM 637 C C . ASP A 1 81 ? 24.562 -4.407 -24.051 1.00 89.69 81 ASP A C 1
ATOM 639 O O . ASP A 1 81 ? 25.501 -5.146 -24.354 1.00 89.69 81 ASP A O 1
ATOM 643 N N . LYS A 1 82 ? 24.763 -3.115 -23.756 1.00 90.44 82 LYS A N 1
ATOM 644 C CA . LYS A 1 82 ? 26.083 -2.454 -23.850 1.00 90.44 82 LYS A CA 1
ATOM 645 C C . LYS A 1 82 ? 27.126 -3.029 -22.896 1.00 90.44 82 LYS A C 1
ATOM 647 O O . LYS A 1 82 ? 28.294 -3.152 -23.258 1.00 90.44 82 LYS A O 1
ATOM 652 N N . VAL A 1 83 ? 26.730 -3.416 -21.683 1.00 90.50 83 VAL A N 1
ATOM 653 C CA . VAL A 1 83 ? 27.623 -4.118 -20.744 1.00 90.50 83 VAL A CA 1
ATOM 654 C C . VAL A 1 83 ? 28.095 -5.439 -21.361 1.00 90.50 83 VAL A C 1
ATOM 656 O O . VAL A 1 83 ? 29.264 -5.801 -21.228 1.00 90.50 83 VAL A O 1
ATOM 659 N N . SER A 1 84 ? 27.201 -6.156 -22.050 1.00 87.31 84 SER A N 1
ATOM 660 C CA . SER A 1 84 ? 27.511 -7.446 -22.671 1.00 87.31 84 SER A CA 1
ATOM 661 C C . SER A 1 84 ? 28.375 -7.332 -23.936 1.00 87.31 84 SER A C 1
ATOM 663 O O . SER A 1 84 ? 29.235 -8.188 -24.154 1.00 87.31 84 SER A O 1
ATOM 665 N N . GLU A 1 85 ? 28.179 -6.281 -24.739 1.00 90.50 85 GLU A N 1
ATOM 666 C CA . GLU A 1 85 ? 28.868 -6.074 -26.021 1.00 90.50 85 GLU A CA 1
ATOM 667 C C . GLU A 1 85 ? 30.190 -5.308 -25.872 1.00 90.50 85 GLU A C 1
ATOM 669 O O . GLU A 1 85 ? 31.225 -5.744 -26.383 1.00 90.50 85 GLU A O 1
ATOM 674 N N . ASP A 1 86 ? 30.167 -4.197 -25.134 1.00 90.00 86 ASP A N 1
ATOM 675 C CA . ASP A 1 86 ? 31.249 -3.209 -25.081 1.00 90.00 86 ASP A CA 1
ATOM 676 C C . ASP A 1 86 ? 31.990 -3.197 -23.732 1.00 90.00 86 ASP A C 1
ATOM 678 O O . ASP A 1 86 ? 33.025 -2.539 -23.585 1.00 90.00 86 ASP A O 1
ATOM 682 N N . GLY A 1 87 ? 31.495 -3.944 -22.737 1.00 86.50 87 GLY A N 1
ATOM 683 C CA . GLY A 1 87 ? 32.062 -3.969 -21.388 1.00 86.50 87 GLY A CA 1
ATOM 684 C C . GLY A 1 87 ? 31.863 -2.657 -20.624 1.00 86.50 87 GLY A C 1
ATOM 685 O O . GLY A 1 87 ? 32.670 -2.339 -19.747 1.00 86.50 87 GLY A O 1
ATOM 686 N N . GLU A 1 88 ? 30.829 -1.883 -20.974 1.00 88.00 88 GLU A N 1
ATOM 687 C CA . GLU A 1 88 ? 30.452 -0.667 -20.248 1.00 88.00 88 GLU A CA 1
ATOM 688 C C . GLU A 1 88 ? 30.027 -0.975 -18.800 1.00 88.00 88 GLU A C 1
ATOM 690 O O . GLU A 1 88 ? 29.678 -2.102 -18.447 1.00 88.00 88 GLU A O 1
ATOM 695 N N . GLU A 1 89 ? 30.077 0.039 -17.935 1.00 87.31 89 GLU A N 1
ATOM 696 C CA . GLU A 1 89 ? 29.637 -0.072 -16.544 1.00 87.31 89 GLU A CA 1
ATOM 697 C C . GLU A 1 89 ? 28.150 0.280 -16.422 1.00 87.31 89 GLU A C 1
ATOM 699 O O . GLU A 1 89 ? 27.690 1.292 -16.950 1.00 87.31 89 GLU A O 1
ATOM 704 N N . MET A 1 90 ? 27.397 -0.541 -15.689 1.00 89.00 90 MET A N 1
ATOM 705 C CA . MET A 1 90 ? 25.979 -0.298 -15.431 1.00 89.00 90 MET A CA 1
ATOM 706 C C . MET A 1 90 ? 25.790 0.740 -14.320 1.00 89.00 90 MET A C 1
ATOM 708 O O . MET A 1 90 ? 26.391 0.638 -13.248 1.00 89.00 90 MET A O 1
ATOM 712 N N . VAL A 1 91 ? 24.894 1.702 -14.541 1.00 91.56 91 VAL A N 1
ATOM 713 C CA . VAL A 1 91 ? 24.504 2.687 -13.525 1.00 91.56 91 VAL A CA 1
ATOM 714 C C . VAL A 1 91 ? 23.284 2.182 -12.750 1.00 91.56 91 VAL A C 1
ATOM 716 O O . VAL A 1 91 ? 22.249 1.858 -13.327 1.00 91.56 91 VAL A O 1
ATOM 719 N N . TYR A 1 92 ? 23.403 2.142 -11.421 1.00 92.69 92 TYR A N 1
ATOM 720 C CA . TYR A 1 92 ? 22.330 1.753 -10.502 1.00 92.69 92 TYR A CA 1
ATOM 721 C C . TYR A 1 92 ? 21.808 2.986 -9.760 1.00 92.69 92 TYR A C 1
ATOM 723 O O . TYR A 1 92 ? 22.392 3.414 -8.764 1.00 92.69 92 TYR A O 1
ATOM 731 N N . ASP A 1 93 ? 20.724 3.576 -10.253 1.00 92.62 93 ASP A N 1
ATOM 732 C CA . ASP A 1 93 ? 20.191 4.867 -9.797 1.00 92.62 93 ASP A CA 1
ATOM 733 C C . ASP A 1 93 ? 18.728 4.820 -9.319 1.00 92.62 93 ASP A C 1
ATOM 735 O O . ASP A 1 93 ? 18.261 5.778 -8.701 1.00 92.62 93 ASP A O 1
ATOM 739 N N . ASP A 1 94 ? 18.018 3.712 -9.542 1.00 93.81 94 ASP A N 1
ATOM 740 C CA . ASP A 1 94 ? 16.660 3.486 -9.043 1.00 93.81 94 ASP A CA 1
ATOM 741 C C . ASP A 1 94 ? 16.463 2.025 -8.590 1.00 93.81 94 ASP A C 1
ATOM 743 O O . ASP A 1 94 ? 17.289 1.146 -8.848 1.00 93.81 94 ASP A O 1
ATOM 747 N N . ILE A 1 95 ? 15.355 1.754 -7.894 1.00 91.06 95 ILE A N 1
ATOM 748 C CA . ILE A 1 95 ? 14.992 0.408 -7.437 1.00 91.06 95 ILE A CA 1
ATOM 749 C C . ILE A 1 95 ? 14.812 -0.565 -8.605 1.00 91.06 95 ILE A C 1
ATOM 751 O O . ILE A 1 95 ? 15.111 -1.745 -8.448 1.00 91.06 95 ILE A O 1
ATOM 755 N N . TRP A 1 96 ? 14.386 -0.077 -9.775 1.00 91.50 96 TRP A N 1
ATOM 756 C CA . TRP A 1 96 ? 14.156 -0.896 -10.967 1.00 91.50 96 TRP A CA 1
ATOM 757 C C . TRP A 1 96 ? 15.413 -1.609 -11.476 1.00 91.50 96 TRP A C 1
ATOM 759 O O . TRP A 1 96 ? 15.296 -2.639 -12.128 1.00 91.50 96 TRP A O 1
ATOM 769 N N . CYS A 1 97 ? 16.611 -1.135 -11.115 1.00 92.62 97 CYS A N 1
ATOM 770 C CA . CYS A 1 97 ? 17.870 -1.809 -11.443 1.00 92.62 97 CYS A CA 1
ATOM 771 C C . CYS A 1 97 ? 18.116 -3.087 -10.608 1.00 92.62 97 CYS A C 1
ATOM 773 O O . CYS A 1 97 ? 19.125 -3.766 -10.796 1.00 92.62 97 CYS A O 1
ATOM 775 N N . GLY A 1 98 ? 17.249 -3.404 -9.639 1.00 91.88 98 GLY A N 1
ATOM 776 C CA . GLY A 1 98 ? 17.382 -4.580 -8.783 1.00 91.88 98 GLY A CA 1
ATOM 777 C C . GLY A 1 98 ? 17.073 -5.885 -9.520 1.00 91.88 98 GLY A C 1
ATOM 778 O O . GLY A 1 98 ? 16.013 -6.026 -10.121 1.00 91.88 98 GLY A O 1
ATOM 779 N N . ALA A 1 99 ? 17.957 -6.879 -9.400 1.00 90.94 99 ALA A N 1
ATOM 780 C CA . ALA A 1 99 ? 17.812 -8.173 -10.076 1.00 90.94 99 ALA A CA 1
ATOM 781 C C . ALA A 1 99 ? 16.490 -8.901 -9.753 1.00 90.94 99 ALA A C 1
ATOM 783 O O . ALA A 1 99 ? 15.895 -9.505 -10.643 1.00 90.94 99 ALA A O 1
ATOM 784 N N . ASP A 1 100 ? 16.004 -8.810 -8.510 1.00 90.62 100 ASP A N 1
ATOM 785 C CA . ASP A 1 100 ? 14.725 -9.414 -8.106 1.00 90.62 100 ASP A CA 1
ATOM 786 C C . ASP A 1 100 ? 13.531 -8.754 -8.817 1.00 90.62 100 ASP A C 1
ATOM 788 O O . ASP A 1 100 ? 12.585 -9.432 -9.209 1.00 90.62 100 ASP A O 1
ATOM 792 N N . LEU A 1 101 ? 13.588 -7.433 -9.018 1.00 88.81 101 LEU A N 1
ATOM 793 C CA . LEU A 1 101 ? 12.562 -6.681 -9.743 1.00 88.81 101 LEU A CA 1
ATOM 794 C C . LEU A 1 101 ? 12.596 -6.992 -11.238 1.00 88.81 101 LEU A C 1
ATOM 796 O O . LEU A 1 101 ? 11.542 -7.205 -11.827 1.00 88.81 101 LEU A O 1
ATOM 800 N N . LEU A 1 102 ? 13.787 -7.076 -11.834 1.00 89.62 102 LEU A N 1
ATOM 801 C CA . LEU A 1 102 ? 13.943 -7.476 -13.234 1.00 89.62 102 LEU A CA 1
ATOM 802 C C . LEU A 1 102 ? 13.429 -8.904 -13.469 1.00 89.62 102 LEU A C 1
ATOM 804 O O . LEU A 1 102 ? 12.673 -9.136 -14.407 1.00 89.62 102 LEU A O 1
ATOM 808 N N . SER A 1 103 ? 13.747 -9.832 -12.562 1.00 89.69 103 SER A N 1
ATOM 809 C CA . SER A 1 103 ? 13.237 -11.209 -12.617 1.00 89.69 103 SER A CA 1
ATOM 810 C C . SER A 1 103 ? 11.709 -11.251 -12.514 1.00 89.69 103 SER A C 1
ATOM 812 O O . SER A 1 103 ? 11.062 -11.986 -13.254 1.00 89.69 103 SER A O 1
ATOM 814 N N . LEU A 1 104 ? 11.119 -10.438 -11.629 1.00 85.44 104 LEU A N 1
ATOM 815 C CA . LEU A 1 104 ? 9.666 -10.332 -11.494 1.00 85.44 104 LEU A CA 1
ATOM 816 C C . LEU A 1 104 ? 9.019 -9.772 -12.766 1.00 85.44 104 LEU A C 1
ATOM 818 O O . LEU A 1 104 ? 8.012 -10.310 -13.215 1.00 85.44 104 LEU A O 1
ATOM 822 N N . VAL A 1 105 ? 9.592 -8.710 -13.340 1.00 84.38 105 VAL A N 1
ATOM 823 C CA . VAL A 1 105 ? 9.129 -8.082 -14.588 1.00 84.38 105 VAL A CA 1
ATOM 824 C C . VAL A 1 105 ? 9.089 -9.099 -15.731 1.00 84.38 105 VAL A C 1
ATOM 826 O O . VAL A 1 105 ? 8.113 -9.132 -16.484 1.00 84.38 105 VAL A O 1
ATOM 829 N N . GLU A 1 106 ? 10.108 -9.954 -15.830 1.00 84.38 106 GLU A N 1
ATOM 830 C CA . GLU A 1 106 ? 10.154 -11.060 -16.790 1.00 84.38 106 GLU A CA 1
ATOM 831 C C . GLU A 1 106 ? 9.102 -12.137 -16.488 1.00 84.38 106 GLU A C 1
ATOM 833 O O . GLU A 1 106 ? 8.387 -12.561 -17.396 1.00 84.38 106 GLU A O 1
ATOM 838 N N . GLU A 1 107 ? 8.965 -12.552 -15.224 1.00 84.06 107 GLU A N 1
ATOM 839 C CA . GLU A 1 107 ? 8.031 -13.603 -14.796 1.00 84.06 107 GLU A CA 1
ATOM 840 C C . GLU A 1 107 ? 6.572 -13.259 -15.123 1.00 84.06 107 GLU A C 1
ATOM 842 O O . GLU A 1 107 ? 5.816 -14.116 -15.586 1.00 84.06 107 GLU A O 1
ATOM 847 N N . ILE A 1 108 ? 6.175 -12.007 -14.898 1.00 78.19 108 ILE A N 1
ATOM 848 C CA . ILE A 1 108 ? 4.786 -11.562 -15.076 1.00 78.19 108 ILE A CA 1
ATOM 849 C C . ILE A 1 108 ? 4.528 -10.903 -16.436 1.00 78.19 108 ILE A C 1
ATOM 851 O O . ILE A 1 108 ? 3.412 -10.456 -16.692 1.00 78.19 108 ILE A O 1
ATOM 855 N N . GLY A 1 109 ? 5.540 -10.838 -17.307 1.00 74.56 109 GLY A N 1
ATOM 856 C CA . GLY A 1 109 ? 5.401 -10.300 -18.660 1.00 74.56 109 GLY A CA 1
ATOM 857 C C . GLY A 1 109 ? 5.112 -8.797 -18.707 1.00 74.56 109 GLY A C 1
ATOM 858 O O . GLY A 1 109 ? 4.354 -8.353 -19.566 1.00 74.56 109 GLY A O 1
ATOM 859 N N . MET A 1 110 ? 5.712 -8.012 -17.805 1.00 69.81 110 MET A N 1
ATOM 860 C CA . MET A 1 110 ? 5.549 -6.550 -17.755 1.00 69.81 110 MET A CA 1
ATOM 861 C C . MET A 1 110 ? 6.186 -5.806 -18.945 1.00 69.81 110 MET A C 1
ATOM 863 O O . MET A 1 110 ? 5.955 -4.610 -19.095 1.00 69.81 110 MET A O 1
ATOM 867 N N . THR A 1 111 ? 6.987 -6.463 -19.791 1.00 58.97 111 THR A N 1
ATOM 868 C CA . THR A 1 111 ? 7.686 -5.817 -20.914 1.00 58.97 111 THR A CA 1
ATOM 869 C C . THR A 1 111 ? 6.846 -5.775 -22.198 1.00 58.97 111 THR A C 1
ATOM 871 O O . THR A 1 111 ? 6.102 -6.703 -22.513 1.00 58.97 111 THR A O 1
ATOM 874 N N . GLU A 1 112 ? 7.007 -4.698 -22.978 1.00 50.84 112 GLU A N 1
ATOM 875 C CA . GLU A 1 112 ? 6.271 -4.422 -24.231 1.00 50.84 112 GLU A CA 1
ATOM 876 C C . GLU A 1 112 ? 6.468 -5.470 -25.346 1.00 50.84 112 GLU A C 1
ATOM 878 O O . GLU A 1 112 ? 5.719 -5.476 -26.320 1.00 50.84 112 GLU A O 1
ATOM 883 N N . ASN A 1 113 ? 7.452 -6.368 -25.231 1.00 44.34 113 ASN A N 1
ATOM 884 C CA . ASN A 1 113 ? 7.755 -7.368 -26.264 1.00 44.34 113 ASN A CA 1
ATOM 885 C C . ASN A 1 113 ? 6.743 -8.527 -26.328 1.00 44.34 113 ASN A C 1
ATOM 887 O O . ASN A 1 113 ? 6.850 -9.382 -27.208 1.00 44.34 113 ASN A O 1
ATOM 891 N N . ASN A 1 114 ? 5.756 -8.562 -25.431 1.00 40.50 114 ASN A N 1
ATOM 892 C CA . ASN A 1 114 ? 4.624 -9.472 -25.532 1.00 40.50 114 ASN A CA 1
ATOM 893 C C . ASN A 1 114 ? 3.458 -8.748 -26.216 1.00 40.50 114 ASN A C 1
ATOM 895 O O . ASN A 1 114 ? 2.659 -8.075 -25.574 1.00 40.50 114 ASN A O 1
ATOM 899 N N . GLU A 1 115 ? 3.329 -8.932 -27.533 1.00 39.16 115 GLU A N 1
ATOM 900 C CA . GLU A 1 115 ? 2.230 -8.424 -28.380 1.00 39.16 115 GLU A CA 1
ATOM 901 C C . GLU A 1 115 ? 0.824 -8.967 -28.005 1.00 39.16 115 GLU A C 1
ATOM 903 O O . GLU A 1 115 ? -0.125 -8.867 -28.783 1.00 39.16 115 GLU A O 1
ATOM 908 N N . LEU A 1 116 ? 0.658 -9.555 -26.818 1.00 34.94 116 LEU A N 1
ATOM 909 C CA . LEU A 1 116 ? -0.594 -10.110 -26.327 1.00 34.94 116 LEU A CA 1
ATOM 910 C C . LEU A 1 116 ? -0.678 -9.879 -24.807 1.00 34.94 116 LEU A C 1
ATOM 912 O O . LEU A 1 116 ? 0.046 -10.508 -24.044 1.00 34.94 116 LEU A O 1
ATOM 916 N N . ASP A 1 117 ? -1.575 -8.988 -24.379 1.00 41.56 117 ASP A N 1
ATOM 917 C CA . ASP A 1 117 ? -2.033 -8.843 -22.986 1.00 41.56 117 ASP A CA 1
ATOM 918 C C . ASP A 1 117 ? -1.048 -8.289 -21.927 1.00 41.56 117 ASP A C 1
ATOM 920 O O . ASP A 1 117 ? -1.162 -8.637 -20.749 1.00 41.56 117 ASP A O 1
ATOM 924 N N . SER A 1 118 ? -0.133 -7.369 -22.264 1.00 49.97 118 SER A N 1
ATOM 925 C CA . SER A 1 118 ? 0.603 -6.608 -21.233 1.00 49.97 118 SER A CA 1
ATOM 926 C C . SER A 1 118 ? -0.360 -5.727 -20.418 1.00 49.97 118 SER A C 1
ATOM 928 O O . SER A 1 118 ? -0.744 -4.634 -20.831 1.00 49.97 118 SER A O 1
ATOM 930 N N . CYS A 1 119 ? -0.779 -6.210 -19.248 1.00 51.19 119 CYS A N 1
ATOM 931 C CA . CYS A 1 119 ? -1.534 -5.427 -18.274 1.00 51.19 119 CYS A CA 1
ATOM 932 C C . CYS A 1 119 ? -0.590 -4.393 -17.635 1.00 51.19 119 CYS A C 1
ATOM 934 O O . CYS A 1 119 ? 0.396 -4.811 -17.013 1.00 51.19 119 CYS A O 1
ATOM 936 N N . PRO A 1 120 ? -0.847 -3.072 -17.748 1.00 62.53 120 PRO A N 1
ATOM 937 C CA . PRO A 1 120 ? -0.028 -2.075 -17.075 1.00 62.53 120 PRO A CA 1
ATOM 938 C C . PRO A 1 120 ? -0.047 -2.362 -15.576 1.00 62.53 120 PRO A C 1
ATOM 940 O O . PRO A 1 120 ? -1.078 -2.284 -14.901 1.00 62.53 120 PRO A O 1
ATOM 943 N N . SER A 1 121 ? 1.112 -2.763 -15.073 1.00 75.25 121 SER A N 1
ATOM 944 C CA . SER A 1 121 ? 1.277 -3.176 -13.692 1.00 75.25 121 SER A CA 1
ATOM 945 C C . SER A 1 121 ? 1.834 -2.005 -12.904 1.00 75.25 121 SER A C 1
ATOM 947 O O . SER A 1 121 ? 2.912 -1.507 -13.201 1.00 75.25 121 SER A O 1
ATOM 949 N N . LEU A 1 122 ? 1.073 -1.568 -11.908 1.00 87.31 122 LEU A N 1
ATOM 950 C CA . LEU A 1 122 ? 1.436 -0.490 -11.004 1.00 87.31 122 LEU A CA 1
ATOM 951 C C . LEU A 1 122 ? 2.147 -1.068 -9.785 1.00 87.31 122 LEU A C 1
ATOM 953 O O . LEU A 1 122 ? 1.565 -1.874 -9.048 1.00 87.31 122 LEU A O 1
ATOM 957 N N . VAL A 1 123 ? 3.359 -0.602 -9.505 1.00 91.94 123 VAL A N 1
ATOM 958 C CA . VAL A 1 123 ? 4.106 -1.058 -8.332 1.00 91.94 123 VAL A CA 1
ATOM 959 C C . VAL A 1 123 ? 3.916 -0.096 -7.166 1.00 91.94 123 VAL A C 1
ATOM 961 O O . VAL A 1 123 ? 4.139 1.109 -7.261 1.00 91.94 123 VAL A O 1
ATOM 964 N N . ILE A 1 124 ? 3.504 -0.630 -6.016 1.00 94.69 124 ILE A N 1
ATOM 965 C CA . ILE A 1 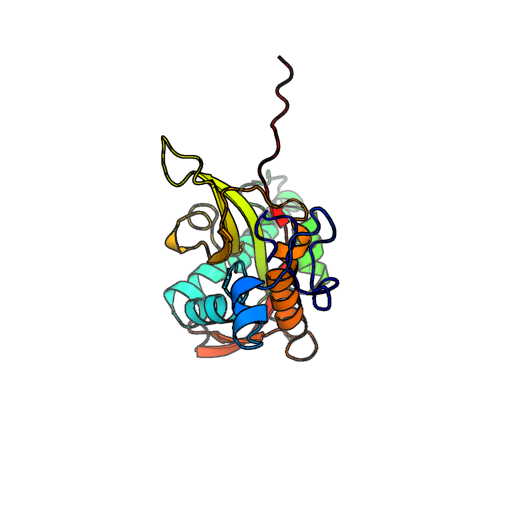124 ? 3.258 0.152 -4.804 1.00 94.69 124 ILE A CA 1
ATOM 966 C C . ILE A 1 124 ? 4.041 -0.384 -3.607 1.00 94.69 124 ILE A C 1
ATOM 968 O O . ILE A 1 124 ? 4.212 -1.586 -3.420 1.00 94.69 124 ILE A O 1
ATOM 972 N N . SER A 1 125 ? 4.441 0.515 -2.717 1.00 95.62 125 SER A N 1
ATOM 973 C CA . SER A 1 125 ? 4.914 0.174 -1.372 1.00 95.62 125 SER A CA 1
ATOM 974 C C . SER A 1 125 ? 4.028 0.824 -0.318 1.00 95.62 125 SER A C 1
ATOM 976 O O . SER A 1 125 ? 3.405 1.854 -0.567 1.00 95.62 125 SER A O 1
ATOM 978 N N . ALA A 1 126 ? 3.986 0.249 0.878 1.00 95.75 126 ALA A N 1
ATOM 979 C CA . ALA A 1 126 ? 3.383 0.866 2.053 1.00 95.75 126 ALA A CA 1
ATOM 980 C C . ALA A 1 126 ? 4.468 1.426 2.970 1.00 95.75 126 ALA A C 1
ATOM 982 O O . ALA A 1 126 ? 5.542 0.845 3.075 1.00 95.75 126 ALA A O 1
ATOM 983 N N . SER A 1 127 ? 4.163 2.501 3.689 1.00 94.31 127 SER A N 1
ATOM 984 C CA . SER A 1 127 ? 4.935 2.933 4.855 1.00 94.31 127 SER A CA 1
ATOM 985 C C . SER A 1 127 ? 3.993 3.299 5.997 1.00 94.31 127 SER A C 1
ATOM 987 O O . SER A 1 127 ? 2.888 3.781 5.739 1.00 94.31 127 SER A O 1
ATOM 989 N N . LEU A 1 128 ? 4.393 3.054 7.243 1.00 93.00 128 LEU A N 1
ATOM 990 C CA . LEU A 1 128 ? 3.628 3.403 8.441 1.00 93.00 128 LEU A CA 1
ATOM 991 C C . LEU A 1 128 ? 4.569 3.898 9.533 1.00 93.00 128 LEU A C 1
ATOM 993 O O . LEU A 1 128 ? 5.482 3.176 9.927 1.00 93.00 128 LEU A O 1
ATOM 997 N N . ASP A 1 129 ? 4.277 5.077 10.081 1.00 90.19 129 ASP A N 1
ATOM 998 C CA . ASP A 1 129 ? 5.048 5.620 11.196 1.00 90.19 129 ASP A CA 1
ATOM 999 C C . ASP A 1 129 ? 4.206 6.476 12.156 1.00 90.19 129 ASP A C 1
ATOM 1001 O O . ASP A 1 129 ? 3.096 6.923 11.836 1.00 90.19 129 ASP A O 1
ATOM 1005 N N . GLY A 1 130 ? 4.730 6.663 13.366 1.00 88.38 130 GLY A N 1
ATOM 1006 C CA . GLY A 1 130 ? 4.201 7.558 14.380 1.00 88.38 130 GLY A CA 1
ATOM 1007 C C . GLY A 1 130 ? 4.580 9.012 14.097 1.00 88.38 130 GLY A C 1
ATOM 1008 O O . GLY A 1 130 ? 5.743 9.349 13.919 1.00 88.38 130 GLY A O 1
ATOM 1009 N N . ALA A 1 131 ? 3.598 9.905 14.124 1.00 85.25 131 ALA A N 1
ATOM 1010 C CA . ALA A 1 131 ? 3.779 11.339 13.975 1.00 85.25 131 ALA A CA 1
ATOM 1011 C C . ALA A 1 131 ? 3.327 12.070 15.244 1.00 85.25 131 ALA A C 1
ATOM 1013 O O . ALA A 1 131 ? 2.204 11.890 15.723 1.00 85.25 131 ALA A O 1
ATOM 1014 N N . GLN A 1 132 ? 4.183 12.951 15.761 1.00 81.81 132 GLN A N 1
ATOM 1015 C CA . GLN A 1 132 ? 3.830 13.851 16.854 1.00 81.81 132 GLN A CA 1
ATOM 1016 C C . GLN A 1 132 ? 3.233 15.144 16.282 1.00 81.81 132 GLN A C 1
ATOM 1018 O O . GLN A 1 132 ? 3.915 15.916 15.610 1.00 81.81 132 GLN A O 1
ATOM 1023 N N . LEU A 1 133 ? 1.957 15.413 16.566 1.00 80.50 133 LEU A N 1
ATOM 1024 C CA . LEU A 1 133 ? 1.251 16.577 16.006 1.00 80.50 133 LEU A CA 1
ATOM 1025 C C . LEU A 1 133 ? 1.559 17.893 16.733 1.00 80.50 133 LEU A C 1
ATOM 1027 O O . LEU A 1 133 ? 1.389 18.971 16.166 1.00 80.50 133 LEU A O 1
ATOM 1031 N N . TYR A 1 134 ? 1.997 17.825 17.992 1.00 77.56 134 TYR A N 1
ATOM 1032 C CA . TYR A 1 134 ? 2.288 19.001 18.811 1.00 77.56 134 TYR A CA 1
ATOM 1033 C C . TYR A 1 134 ? 3.589 18.827 19.585 1.00 77.56 134 TYR A C 1
ATOM 1035 O O . TYR A 1 134 ? 3.732 17.870 20.340 1.00 77.56 134 TYR A O 1
ATOM 1043 N N . GLN A 1 135 ? 4.470 19.827 19.497 1.00 67.50 135 GLN A N 1
ATOM 1044 C CA . GLN A 1 135 ? 5.791 19.844 20.139 1.00 67.50 135 GLN A CA 1
ATOM 1045 C C . GLN A 1 135 ? 5.760 19.527 21.648 1.00 67.50 135 GLN A C 1
ATOM 1047 O O . GLN A 1 135 ? 6.639 18.839 22.151 1.00 67.50 135 GLN A O 1
ATOM 1052 N N . ASN A 1 136 ? 4.728 19.993 22.364 1.00 63.34 136 ASN A N 1
ATOM 1053 C CA . ASN A 1 136 ? 4.651 19.934 23.831 1.00 63.34 136 ASN A CA 1
ATOM 1054 C C . ASN A 1 136 ? 3.460 19.114 24.371 1.00 63.34 136 ASN A C 1
ATOM 1056 O O . ASN A 1 136 ? 3.065 19.292 25.523 1.00 63.34 136 ASN A O 1
ATOM 1060 N N . LYS A 1 137 ? 2.847 18.234 23.568 1.00 59.94 137 LYS A N 1
ATOM 1061 C CA . LYS A 1 137 ? 1.791 17.317 24.038 1.00 59.94 137 LYS A CA 1
ATOM 1062 C C . LYS A 1 137 ? 2.079 15.891 23.581 1.00 59.94 137 LYS A C 1
ATOM 1064 O O . LYS A 1 137 ? 2.604 15.700 22.490 1.00 59.94 137 LYS A O 1
ATOM 1069 N N . LYS A 1 138 ? 1.647 14.908 24.383 1.00 58.50 138 LYS A N 1
ATOM 1070 C CA . LYS A 1 138 ? 1.502 13.496 23.978 1.00 58.50 138 LYS A CA 1
ATOM 1071 C C . LYS A 1 138 ? 0.362 13.365 22.964 1.00 58.50 138 LYS A C 1
ATOM 1073 O O . LYS A 1 138 ? -0.698 12.836 23.276 1.00 58.50 138 LYS A O 1
ATOM 1078 N N . SER A 1 139 ? 0.520 13.978 21.801 1.00 56.34 139 SER A N 1
ATOM 1079 C CA . SER A 1 139 ? -0.430 13.886 20.700 1.00 56.34 139 SER A CA 1
ATOM 1080 C C . SER A 1 139 ? 0.259 13.156 19.567 1.00 56.34 139 SER A C 1
ATOM 1082 O O . SER A 1 139 ? 0.612 13.759 18.553 1.00 56.34 139 SER A O 1
ATOM 1084 N N . ASP A 1 140 ? 0.459 11.868 19.794 1.00 79.19 140 ASP A N 1
ATOM 1085 C CA . ASP A 1 140 ? 0.991 10.956 18.799 1.00 79.19 140 ASP A CA 1
ATOM 1086 C C . ASP A 1 140 ? -0.196 10.435 17.982 1.00 79.19 140 ASP A C 1
ATOM 1088 O O . ASP A 1 140 ? -1.246 10.111 18.534 1.00 79.19 140 ASP A O 1
ATOM 1092 N N . CYS A 1 141 ? -0.081 10.395 16.665 1.00 90.38 141 CYS A N 1
ATOM 1093 C CA . CYS A 1 141 ? -0.946 9.597 15.803 1.00 90.38 141 CYS A CA 1
ATOM 1094 C C . CYS A 1 141 ? -0.057 8.713 14.935 1.00 90.38 141 CYS A C 1
ATOM 1096 O O . CYS A 1 141 ? 1.147 8.923 14.878 1.00 90.38 141 CYS A O 1
ATOM 1098 N N . TRP A 1 142 ? -0.623 7.706 14.284 1.00 92.38 142 TRP A N 1
ATOM 1099 C CA . TRP A 1 142 ? 0.119 6.916 13.305 1.00 92.38 142 TRP A CA 1
ATOM 1100 C C . TRP A 1 142 ? -0.480 7.142 11.934 1.00 92.38 142 TRP A C 1
ATOM 1102 O O . TRP A 1 142 ? -1.703 7.087 11.778 1.00 92.38 142 TRP A O 1
ATOM 1112 N N . ILE A 1 143 ? 0.374 7.412 10.957 1.00 93.38 143 ILE A N 1
ATOM 1113 C CA . ILE A 1 143 ? -0.027 7.697 9.585 1.00 93.38 143 ILE A CA 1
ATOM 1114 C C . ILE A 1 143 ? 0.617 6.650 8.694 1.00 93.38 143 ILE A C 1
ATOM 1116 O O . ILE A 1 143 ? 1.835 6.487 8.683 1.00 93.38 143 ILE A O 1
ATOM 1120 N N . GLY A 1 144 ? -0.225 5.941 7.951 1.00 94.56 144 GLY A N 1
ATOM 1121 C CA . GLY A 1 144 ? 0.211 5.083 6.866 1.00 94.56 144 GLY A CA 1
ATOM 1122 C C .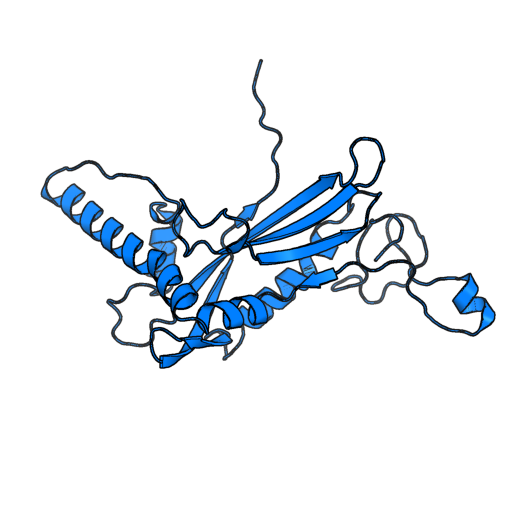 GLY A 1 144 ? 0.053 5.785 5.526 1.00 94.56 144 GLY A C 1
ATOM 1123 O O . GLY A 1 144 ? -0.920 6.517 5.312 1.00 94.56 144 GLY A O 1
ATOM 1124 N N . ILE A 1 145 ? 0.954 5.486 4.601 1.00 96.44 145 ILE A N 1
ATOM 1125 C CA . ILE A 1 145 ? 0.937 5.961 3.218 1.00 96.44 145 ILE A CA 1
ATOM 1126 C C . ILE A 1 145 ? 1.177 4.809 2.238 1.00 96.44 145 ILE A C 1
ATOM 1128 O O . ILE A 1 145 ? 1.795 3.806 2.595 1.00 96.44 145 ILE A O 1
ATOM 1132 N N . TRP A 1 146 ? 0.707 4.974 1.004 1.00 97.06 146 TRP A N 1
ATOM 1133 C CA . TRP A 1 146 ? 1.170 4.222 -0.157 1.00 97.06 146 TRP A CA 1
ATOM 1134 C C . TRP A 1 146 ? 2.105 5.092 -0.997 1.00 97.06 146 TRP A C 1
ATOM 1136 O O . TRP A 1 146 ? 1.902 6.302 -1.139 1.00 97.06 146 TRP A O 1
ATOM 1146 N N . ILE A 1 147 ? 3.128 4.461 -1.556 1.00 95.50 147 ILE A N 1
ATOM 1147 C CA . ILE A 1 147 ? 4.138 5.064 -2.421 1.00 95.50 147 ILE A CA 1
ATOM 1148 C C . ILE A 1 147 ? 4.017 4.372 -3.773 1.00 95.50 147 ILE A C 1
ATOM 1150 O O . ILE A 1 147 ? 4.159 3.153 -3.833 1.00 95.50 147 ILE A O 1
ATOM 1154 N N . ASN A 1 148 ? 3.752 5.135 -4.832 1.00 94.06 148 ASN A N 1
ATOM 1155 C CA . ASN A 1 148 ? 3.788 4.617 -6.196 1.00 94.06 148 ASN A CA 1
ATOM 1156 C C . ASN A 1 148 ? 5.231 4.615 -6.705 1.00 94.06 148 ASN A C 1
ATOM 1158 O O . ASN A 1 148 ? 5.866 5.667 -6.794 1.00 94.06 148 ASN A O 1
ATOM 1162 N N . GLN A 1 149 ? 5.729 3.422 -7.001 1.00 92.75 149 GLN A N 1
ATOM 1163 C CA . GLN A 1 149 ? 7.088 3.167 -7.454 1.00 92.75 149 GLN A CA 1
ATOM 1164 C C . GLN A 1 149 ? 7.272 3.434 -8.952 1.00 92.75 149 GLN A C 1
ATOM 1166 O O . GLN A 1 149 ? 8.401 3.575 -9.413 1.00 92.75 149 GLN A O 1
ATOM 1171 N N . ASP A 1 150 ? 6.184 3.612 -9.695 1.00 90.25 150 ASP A N 1
ATOM 1172 C CA . ASP A 1 150 ? 6.240 3.942 -11.117 1.00 90.25 150 ASP A CA 1
ATOM 1173 C C . ASP A 1 150 ? 6.611 5.406 -11.356 1.00 90.25 150 ASP A C 1
ATOM 1175 O O . ASP A 1 150 ? 6.875 5.782 -12.487 1.00 90.25 150 ASP A O 1
ATOM 1179 N N . TYR A 1 151 ? 6.640 6.248 -10.319 1.00 92.50 151 TYR A N 1
ATOM 1180 C CA . TYR A 1 151 ? 7.133 7.620 -10.430 1.00 92.50 151 TYR A CA 1
ATOM 1181 C C . TYR A 1 151 ? 8.652 7.690 -10.363 1.00 92.50 151 TYR A C 1
ATOM 1183 O O . TYR A 1 151 ? 9.272 6.947 -9.602 1.00 92.50 151 TYR A O 1
ATOM 1191 N N . ALA A 1 152 ? 9.234 8.664 -11.063 1.00 92.25 152 ALA A N 1
ATOM 1192 C CA . ALA A 1 152 ? 10.666 8.931 -11.023 1.00 92.25 152 ALA A CA 1
ATOM 1193 C C . ALA A 1 152 ? 11.169 9.231 -9.591 1.00 92.25 152 ALA A C 1
ATOM 1195 O O . ALA A 1 152 ? 10.446 9.847 -8.794 1.00 92.25 152 ALA A O 1
ATOM 1196 N N . PRO A 1 153 ? 12.406 8.835 -9.237 1.00 92.44 153 PRO A N 1
ATOM 1197 C CA . PRO A 1 153 ? 12.942 8.964 -7.878 1.00 92.44 153 PRO A CA 1
ATOM 1198 C C . PRO A 1 153 ? 12.936 10.402 -7.328 1.00 92.44 153 PRO A C 1
ATOM 1200 O O . PRO A 1 153 ? 12.765 10.616 -6.125 1.00 92.44 153 PRO A O 1
ATOM 1203 N N . ASP A 1 154 ? 13.053 11.410 -8.191 1.00 91.88 154 ASP A N 1
ATOM 1204 C CA . ASP A 1 154 ? 13.035 12.832 -7.831 1.00 91.88 154 ASP A CA 1
ATOM 1205 C C . ASP A 1 154 ? 11.633 13.378 -7.483 1.00 91.88 154 ASP A C 1
ATOM 1207 O O . ASP A 1 154 ? 11.509 14.409 -6.802 1.00 91.88 154 ASP A O 1
ATOM 1211 N N . THR A 1 155 ? 10.569 12.681 -7.893 1.00 92.06 155 THR A N 1
ATOM 1212 C CA . THR A 1 155 ? 9.166 13.093 -7.722 1.00 92.06 155 THR A CA 1
ATOM 1213 C C . THR A 1 155 ? 8.355 12.165 -6.818 1.00 92.06 155 THR A C 1
ATOM 1215 O O . THR A 1 155 ? 7.490 12.652 -6.084 1.00 92.06 155 THR A O 1
ATOM 1218 N N . ARG A 1 156 ? 8.670 10.865 -6.788 1.00 92.56 156 ARG A N 1
ATOM 1219 C CA . ARG A 1 156 ? 7.990 9.799 -6.027 1.00 92.56 156 ARG A CA 1
ATOM 1220 C C . ARG A 1 156 ? 7.677 10.150 -4.571 1.00 92.56 156 ARG A C 1
ATOM 1222 O O . ARG A 1 156 ? 6.581 9.889 -4.085 1.00 92.56 156 ARG A O 1
ATOM 1229 N N . PHE A 1 157 ? 8.622 10.781 -3.875 1.00 92.06 157 PHE A N 1
ATOM 1230 C CA . PHE A 1 157 ? 8.491 11.124 -2.451 1.00 92.06 157 PHE A CA 1
ATOM 1231 C C . PHE A 1 157 ? 7.946 12.535 -2.192 1.00 92.06 157 PHE A C 1
ATOM 1233 O O . PHE A 1 157 ? 7.902 13.006 -1.052 1.00 92.06 157 PHE A O 1
ATOM 1240 N N . LYS A 1 158 ? 7.525 13.259 -3.234 1.00 93.44 158 LYS A N 1
ATOM 1241 C CA . LYS A 1 158 ? 6.922 14.584 -3.068 1.00 93.44 158 LYS A CA 1
ATOM 1242 C C . LYS A 1 158 ? 5.513 14.433 -2.510 1.00 93.44 158 LYS A C 1
ATOM 1244 O O . LYS A 1 158 ? 4.745 13.585 -2.942 1.00 93.44 158 LYS A O 1
ATOM 1249 N N . LYS A 1 159 ? 5.115 15.350 -1.623 1.00 91.25 159 LYS A N 1
ATOM 1250 C CA . LYS A 1 159 ? 3.800 15.353 -0.950 1.00 91.25 159 LYS A CA 1
ATOM 1251 C C . LYS A 1 159 ? 2.600 15.122 -1.886 1.00 91.25 159 LYS A C 1
ATOM 1253 O O . LYS A 1 159 ? 1.638 14.492 -1.473 1.00 91.25 159 LYS A O 1
ATOM 1258 N N . LYS A 1 160 ? 2.637 15.644 -3.119 1.00 90.06 160 LYS A N 1
ATOM 1259 C CA . LYS A 1 160 ? 1.550 15.492 -4.107 1.00 90.06 160 LYS A CA 1
ATOM 1260 C C . LYS A 1 160 ? 1.465 14.094 -4.741 1.00 90.06 160 LYS A C 1
ATOM 1262 O O . LYS A 1 160 ? 0.455 13.807 -5.367 1.00 90.06 160 LYS A O 1
ATOM 1267 N N . LYS A 1 161 ? 2.512 13.274 -4.617 1.00 91.56 161 LYS A N 1
ATOM 1268 C CA . LYS A 1 161 ? 2.650 11.940 -5.227 1.00 91.56 161 LYS A CA 1
ATOM 1269 C C . LYS A 1 161 ? 2.524 10.796 -4.211 1.00 91.56 161 LYS A C 1
ATOM 1271 O O . LYS A 1 161 ? 2.607 9.631 -4.579 1.00 91.56 161 LYS A O 1
ATOM 1276 N N . ILE A 1 162 ? 2.305 11.134 -2.939 1.00 93.94 162 ILE A N 1
ATOM 1277 C CA . ILE A 1 162 ? 2.069 10.178 -1.859 1.00 93.94 162 ILE A CA 1
ATOM 1278 C C . ILE A 1 162 ? 0.569 9.996 -1.650 1.00 93.94 162 ILE A C 1
ATOM 1280 O O . ILE A 1 162 ? -0.172 10.973 -1.521 1.00 93.94 162 ILE A O 1
ATOM 1284 N N . PHE A 1 163 ? 0.141 8.743 -1.542 1.00 95.50 163 PHE A N 1
ATOM 1285 C CA . PHE A 1 163 ? -1.247 8.394 -1.287 1.00 95.50 163 PHE A CA 1
ATOM 1286 C C . PHE A 1 163 ? -1.450 8.136 0.201 1.00 95.50 163 PHE A C 1
ATOM 1288 O O . PHE A 1 163 ? -0.740 7.314 0.783 1.00 95.50 163 PHE A O 1
ATOM 1295 N N . PRO A 1 164 ? -2.408 8.786 0.867 1.00 95.69 164 PRO A N 1
ATOM 1296 C CA . PRO A 1 164 ? -2.764 8.390 2.218 1.00 95.69 164 PRO A CA 1
ATOM 1297 C C . PRO A 1 164 ? -3.337 6.959 2.251 1.00 95.69 164 PRO A C 1
ATOM 1299 O O . PRO A 1 164 ? -4.138 6.566 1.401 1.00 95.69 164 PRO A O 1
ATOM 1302 N N . ASN A 1 165 ? -2.930 6.184 3.259 1.00 95.56 165 ASN A N 1
ATOM 1303 C CA . ASN A 1 165 ? -3.400 4.816 3.495 1.00 95.56 165 ASN A CA 1
ATOM 1304 C C . ASN A 1 165 ? -4.284 4.747 4.740 1.00 95.56 165 ASN A C 1
ATOM 1306 O O . ASN A 1 165 ? -5.453 4.389 4.653 1.00 95.56 165 ASN A O 1
ATOM 1310 N N . LEU A 1 166 ? -3.756 5.102 5.912 1.00 95.44 166 LEU A N 1
ATOM 1311 C CA . LEU A 1 166 ? -4.513 4.988 7.158 1.00 95.44 166 LEU A CA 1
ATOM 1312 C C . LEU A 1 166 ? -4.106 6.039 8.183 1.00 95.44 166 LEU A C 1
ATOM 1314 O O . LEU A 1 166 ? -3.014 6.602 8.129 1.00 95.44 166 LEU A O 1
ATOM 1318 N N . THR A 1 167 ? -4.990 6.292 9.142 1.00 95.44 167 THR A N 1
ATOM 1319 C CA . THR A 1 167 ? -4.704 7.147 10.297 1.00 95.44 167 THR A CA 1
ATOM 1320 C C . THR A 1 167 ? -5.214 6.486 11.568 1.00 95.44 167 THR A C 1
ATOM 1322 O O . THR A 1 167 ? -6.417 6.259 11.710 1.00 95.44 167 THR A O 1
ATOM 1325 N N . ILE A 1 168 ? -4.298 6.201 12.495 1.00 94.69 168 ILE A N 1
ATOM 1326 C CA . ILE A 1 168 ? -4.599 5.677 13.829 1.00 94.69 168 ILE A CA 1
ATOM 1327 C C . ILE A 1 168 ? -4.504 6.839 14.819 1.00 94.69 168 ILE A C 1
ATOM 1329 O O . ILE A 1 168 ? -3.418 7.405 14.993 1.00 94.69 168 ILE A O 1
ATOM 1333 N N . PRO A 1 169 ? -5.607 7.214 15.483 1.00 92.88 169 PRO A N 1
ATOM 1334 C CA . PRO A 1 169 ? -5.540 8.200 16.546 1.00 92.88 169 PRO A CA 1
ATOM 1335 C C . PRO A 1 169 ? -4.748 7.626 17.722 1.00 92.88 169 PRO A C 1
ATOM 1337 O O . PRO A 1 169 ? -4.966 6.479 18.119 1.00 92.88 169 PRO A O 1
ATOM 1340 N N . GLY A 1 170 ? -3.829 8.411 18.283 1.00 88.12 170 GLY A N 1
ATOM 1341 C CA . GLY A 1 170 ? -3.229 8.060 19.565 1.00 88.12 170 GLY A CA 1
ATOM 1342 C C . GLY A 1 170 ? -4.100 8.508 20.740 1.00 88.12 170 GLY A C 1
ATOM 1343 O O . GLY A 1 170 ? -5.323 8.569 20.613 1.00 88.12 170 GLY A O 1
ATOM 1344 N N . PRO A 1 171 ? -3.504 8.779 21.913 1.00 88.69 171 PRO A N 1
ATOM 1345 C CA . PRO A 1 171 ? -2.068 8.964 22.165 1.00 88.69 171 PRO A CA 1
ATOM 1346 C C . PRO A 1 171 ? -1.269 7.653 22.246 1.00 88.69 171 PRO A C 1
ATOM 1348 O O . PRO A 1 171 ? -0.055 7.672 22.408 1.00 88.69 171 PRO A O 1
ATOM 1351 N N . ASN A 1 172 ? -1.943 6.504 22.183 1.00 90.69 172 ASN A N 1
ATOM 1352 C CA . ASN A 1 172 ? -1.316 5.204 22.386 1.00 90.69 172 ASN A CA 1
ATOM 1353 C C . ASN A 1 172 ? -0.763 4.623 21.078 1.00 90.69 172 ASN A C 1
ATOM 1355 O O . ASN A 1 172 ? -1.438 4.638 20.046 1.00 90.69 172 ASN A O 1
ATOM 1359 N N . LYS A 1 173 ? 0.438 4.035 21.150 1.00 89.88 173 LYS A N 1
ATOM 1360 C CA . LYS A 1 173 ? 1.037 3.252 20.060 1.00 89.88 173 LYS A CA 1
ATOM 1361 C C . LYS A 1 173 ? 0.196 1.993 19.765 1.00 89.88 173 LYS A C 1
ATOM 1363 O O . LYS A 1 173 ? -0.197 1.316 20.720 1.00 89.88 173 LYS A O 1
ATOM 1368 N N . PRO A 1 174 ? -0.039 1.637 18.484 1.00 93.00 174 PRO A N 1
ATOM 1369 C CA . PRO A 1 174 ? -0.666 0.379 18.112 1.00 93.00 174 PRO A CA 1
ATOM 1370 C C . PRO A 1 174 ? 0.128 -0.817 18.650 1.00 93.00 174 PRO A C 1
ATOM 1372 O O . PRO A 1 174 ? 1.324 -0.931 18.380 1.00 93.00 174 PRO A O 1
ATOM 1375 N N . LYS A 1 175 ? -0.522 -1.715 19.403 1.00 94.62 175 LYS A N 1
ATOM 1376 C CA . LYS A 1 175 ? 0.142 -2.943 19.893 1.00 94.62 175 LYS A CA 1
ATOM 1377 C C . LYS A 1 175 ? 0.194 -4.029 18.821 1.00 94.62 175 LYS A C 1
ATOM 1379 O O . LYS A 1 175 ? 1.233 -4.649 18.641 1.00 94.62 175 LYS A O 1
ATOM 1384 N N . HIS A 1 176 ? -0.911 -4.238 18.110 1.00 94.75 176 HIS A N 1
ATOM 1385 C CA . HIS A 1 176 ? -1.023 -5.202 17.019 1.00 94.75 176 HIS A CA 1
ATOM 1386 C C . HIS A 1 176 ? -1.172 -4.469 15.684 1.00 94.75 176 HIS A C 1
ATOM 1388 O O . HIS A 1 176 ? -2.288 -4.265 15.200 1.00 94.75 176 HIS A O 1
ATOM 1394 N N . ILE A 1 177 ? -0.045 -4.076 15.085 1.00 92.19 177 ILE A N 1
ATOM 1395 C CA . ILE A 1 177 ? -0.006 -3.277 13.849 1.00 92.19 177 ILE A CA 1
ATOM 1396 C C . ILE A 1 177 ? -0.756 -3.965 12.700 1.00 92.19 177 ILE A C 1
ATOM 1398 O O . ILE A 1 177 ? -1.563 -3.312 12.043 1.00 92.19 177 ILE A O 1
ATOM 1402 N N . ASP A 1 178 ? -0.599 -5.279 12.522 1.00 93.19 178 ASP A N 1
ATOM 1403 C CA . ASP A 1 178 ? -1.234 -5.988 11.398 1.00 93.19 178 ASP A CA 1
ATOM 1404 C C . ASP A 1 178 ? -2.764 -5.882 11.407 1.00 93.19 178 ASP A C 1
ATOM 1406 O O . ASP A 1 178 ? -3.381 -5.804 10.350 1.00 93.19 178 ASP A O 1
ATOM 1410 N N . SER A 1 179 ? -3.394 -5.788 12.586 1.00 95.56 179 SER A N 1
ATOM 1411 C CA . SER A 1 179 ? -4.845 -5.579 12.681 1.00 95.56 179 SER A CA 1
ATOM 1412 C C . SER A 1 179 ? -5.280 -4.229 12.087 1.00 95.56 179 SER A C 1
ATOM 1414 O O . SER A 1 179 ? -6.365 -4.116 11.514 1.00 95.56 179 SER A O 1
ATOM 1416 N N . PHE A 1 180 ? -4.426 -3.203 12.168 1.00 95.25 180 PHE A N 1
ATOM 1417 C CA . PHE A 1 180 ? -4.664 -1.894 11.555 1.00 95.25 180 PHE A CA 1
ATOM 1418 C C . PHE A 1 180 ? -4.346 -1.889 10.058 1.00 95.25 180 PHE A C 1
ATOM 1420 O O . PHE A 1 180 ? -5.051 -1.229 9.299 1.00 95.25 180 PHE A O 1
ATOM 1427 N N . LEU A 1 181 ? -3.324 -2.636 9.627 1.00 94.38 181 LEU A N 1
ATOM 1428 C CA . LEU A 1 181 ? -2.970 -2.777 8.210 1.00 94.38 181 LEU A CA 1
ATOM 1429 C C . LEU A 1 181 ? -3.962 -3.655 7.435 1.00 94.38 181 LEU A C 1
ATOM 1431 O O . LEU A 1 181 ? -4.122 -3.469 6.229 1.00 94.38 181 LEU A O 1
ATOM 1435 N N . PHE A 1 182 ? -4.649 -4.578 8.119 1.00 95.25 182 PHE A N 1
ATOM 1436 C CA . PHE A 1 182 ? -5.534 -5.567 7.508 1.00 95.25 182 PHE A CA 1
ATOM 1437 C C . PHE A 1 182 ? -6.550 -4.950 6.548 1.00 95.25 182 PHE A C 1
ATOM 1439 O O . PHE A 1 182 ? -6.725 -5.460 5.452 1.00 95.25 182 PHE A O 1
ATOM 1446 N N . THR A 1 183 ? -7.216 -3.854 6.916 1.00 94.31 183 THR A N 1
ATOM 1447 C CA . THR A 1 183 ? -8.244 -3.237 6.060 1.00 94.31 183 THR A C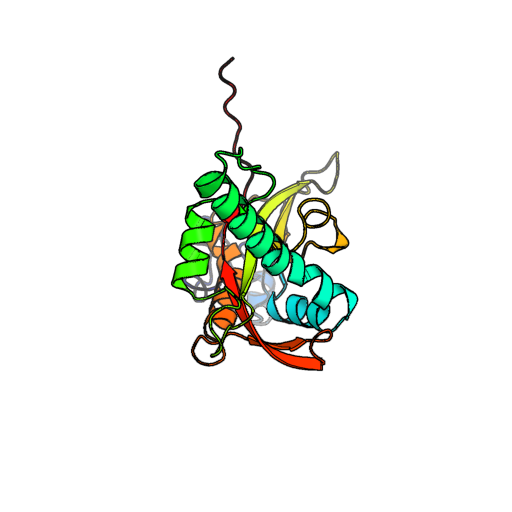A 1
ATOM 1448 C C . THR A 1 183 ? -7.664 -2.706 4.751 1.00 94.31 183 THR A C 1
ATOM 1450 O O . THR A 1 183 ? -8.257 -2.915 3.695 1.00 94.31 183 THR A O 1
ATOM 1453 N N . GLY A 1 184 ? -6.496 -2.060 4.805 1.00 95.06 184 GLY A N 1
ATOM 1454 C CA . GLY A 1 184 ? -5.803 -1.549 3.622 1.00 95.06 184 GLY A CA 1
ATOM 1455 C C . GLY A 1 184 ? -5.264 -2.672 2.735 1.00 95.06 184 GLY A C 1
ATOM 1456 O O . GLY A 1 184 ? -5.472 -2.649 1.526 1.00 95.06 184 GLY A O 1
ATOM 1457 N N . LEU A 1 185 ? -4.636 -3.687 3.336 1.00 95.50 185 LEU A N 1
ATOM 1458 C CA . LEU A 1 185 ? -4.094 -4.842 2.609 1.00 95.50 185 LEU A CA 1
ATOM 1459 C C . LEU A 1 185 ? -5.190 -5.751 2.044 1.00 95.50 185 LEU A C 1
ATOM 1461 O O . LEU A 1 185 ? -5.045 -6.275 0.948 1.00 95.50 185 LEU A O 1
ATOM 1465 N N . HIS A 1 186 ? -6.313 -5.901 2.746 1.00 95.56 186 HIS A N 1
ATOM 1466 C CA . HIS A 1 186 ? -7.484 -6.602 2.227 1.00 95.56 186 HIS A CA 1
ATOM 1467 C C . HIS A 1 186 ? -8.071 -5.868 1.018 1.00 95.56 186 HIS A C 1
ATOM 1469 O O . HIS A 1 186 ? -8.451 -6.505 0.041 1.00 95.56 186 HIS A O 1
ATOM 1475 N N . HIS A 1 187 ? -8.141 -4.531 1.061 1.00 95.69 187 HIS A N 1
ATOM 1476 C CA . HIS A 1 187 ? -8.559 -3.735 -0.098 1.00 95.69 187 HIS A CA 1
ATOM 1477 C C . HIS A 1 187 ? -7.596 -3.914 -1.274 1.00 95.69 187 HIS A C 1
ATOM 1479 O O . HIS A 1 187 ? -8.041 -4.162 -2.386 1.00 95.69 187 HIS A O 1
ATOM 1485 N N . LEU A 1 188 ? -6.286 -3.854 -1.028 1.00 96.25 188 LEU A N 1
ATOM 1486 C CA . LEU A 1 188 ? -5.266 -4.126 -2.042 1.00 96.25 188 LEU A CA 1
ATOM 1487 C C . LEU A 1 188 ? -5.433 -5.518 -2.668 1.00 96.25 188 LEU A C 1
ATOM 1489 O O . LEU A 1 188 ? -5.498 -5.628 -3.887 1.00 96.25 188 LEU A O 1
ATOM 1493 N N . ALA A 1 189 ? -5.588 -6.558 -1.848 1.00 95.44 189 ALA A N 1
ATOM 1494 C CA . ALA A 1 189 ? -5.830 -7.912 -2.332 1.00 95.44 189 ALA A CA 1
ATOM 1495 C C . ALA A 1 189 ? -7.128 -8.009 -3.150 1.00 95.44 189 ALA A C 1
ATOM 1497 O O . ALA A 1 189 ? -7.181 -8.738 -4.136 1.00 95.44 189 ALA A O 1
ATOM 1498 N N . ALA A 1 190 ? -8.177 -7.269 -2.781 1.00 95.56 190 ALA A N 1
ATOM 1499 C CA . ALA A 1 190 ? -9.404 -7.217 -3.571 1.00 95.56 190 ALA A CA 1
ATOM 1500 C C . ALA A 1 190 ? -9.163 -6.607 -4.963 1.00 95.56 190 ALA A C 1
ATOM 1502 O O . ALA A 1 190 ? -9.646 -7.170 -5.939 1.00 95.56 190 ALA A O 1
ATOM 1503 N N . LEU A 1 191 ? -8.369 -5.532 -5.063 1.00 94.81 191 LEU A N 1
ATOM 1504 C CA . LEU A 1 191 ? -7.980 -4.939 -6.352 1.00 94.81 191 LEU A CA 1
ATOM 1505 C C . LEU A 1 191 ? -7.144 -5.906 -7.200 1.00 94.81 191 LEU A C 1
ATOM 1507 O O . LEU A 1 191 ? -7.357 -6.013 -8.401 1.00 94.81 191 LEU A O 1
ATOM 1511 N N . GLN A 1 192 ? -6.221 -6.640 -6.574 1.00 92.56 192 GLN A N 1
ATOM 1512 C CA . GLN A 1 192 ? -5.390 -7.640 -7.254 1.00 92.56 192 GLN A CA 1
ATOM 1513 C C . GLN A 1 192 ? -6.209 -8.812 -7.809 1.00 92.56 192 GLN A C 1
ATOM 1515 O O . GLN A 1 192 ? -5.853 -9.373 -8.836 1.00 92.56 192 GLN A O 1
ATOM 1520 N N . ASN A 1 193 ? -7.309 -9.180 -7.147 1.00 92.56 193 ASN A N 1
ATOM 1521 C CA . ASN A 1 193 ? -8.194 -10.264 -7.583 1.00 92.56 193 ASN A CA 1
ATOM 1522 C C . ASN A 1 193 ? -9.333 -9.792 -8.505 1.00 92.56 193 ASN A C 1
ATOM 1524 O O . ASN A 1 193 ? -10.102 -10.618 -9.007 1.00 92.56 193 ASN A O 1
ATOM 1528 N N . GLU A 1 194 ? -9.473 -8.485 -8.725 1.00 91.25 194 GLU A N 1
ATOM 1529 C CA . GLU A 1 194 ? -10.484 -7.935 -9.622 1.00 91.25 194 GLU A CA 1
ATOM 1530 C C . GLU A 1 194 ? -10.254 -8.424 -11.062 1.00 91.25 194 GLU A C 1
ATOM 1532 O O . GLU A 1 194 ? -9.132 -8.743 -11.459 1.00 91.25 194 GLU A O 1
ATOM 1537 N N . GLY A 1 195 ? -11.335 -8.586 -11.832 1.00 87.62 195 GLY A N 1
ATOM 1538 C CA . GLY A 1 195 ? -11.239 -9.108 -13.200 1.00 87.62 195 GLY A CA 1
ATOM 1539 C C . GLY A 1 195 ? -10.633 -10.516 -13.291 1.00 87.62 195 GLY A C 1
ATOM 1540 O O . GLY A 1 195 ? -9.931 -10.806 -14.248 1.00 87.62 195 GLY A O 1
ATOM 1541 N N . ASN A 1 196 ? -10.854 -11.390 -12.297 1.00 88.06 196 ASN A N 1
ATOM 1542 C CA . ASN A 1 196 ? -10.222 -12.719 -12.204 1.00 88.06 196 ASN A CA 1
ATOM 1543 C C . ASN A 1 196 ? -8.681 -12.669 -12.184 1.00 88.06 196 ASN A C 1
ATOM 1545 O O . ASN A 1 196 ? -8.025 -13.526 -12.773 1.00 88.06 196 ASN A O 1
ATOM 1549 N N . GLY A 1 197 ? -8.109 -11.667 -11.514 1.00 86.06 197 GLY A N 1
ATOM 1550 C CA . GLY A 1 197 ? -6.658 -11.484 -11.429 1.00 86.06 197 GLY A CA 1
ATOM 1551 C C . GLY A 1 197 ? -6.071 -10.587 -12.520 1.00 86.06 197 GLY A C 1
ATOM 1552 O O . GLY A 1 197 ? -4.867 -10.361 -12.526 1.00 86.06 197 GLY A O 1
ATOM 1553 N N . GLN A 1 198 ? -6.898 -10.052 -13.424 1.00 83.94 198 GLN A N 1
ATOM 1554 C CA . GLN A 1 198 ? -6.455 -9.060 -14.410 1.00 83.94 198 GLN A CA 1
ATOM 1555 C C . GLN A 1 198 ? -6.223 -7.677 -13.783 1.00 83.94 198 GLN A C 1
ATOM 1557 O O . GLN A 1 198 ? -5.517 -6.854 -14.358 1.00 83.94 198 GLN A O 1
ATOM 1562 N N . GLY A 1 199 ? -6.791 -7.424 -12.603 1.00 87.25 199 GLY A N 1
ATOM 1563 C CA . GLY A 1 199 ? -6.712 -6.147 -11.907 1.00 87.25 199 GLY A CA 1
ATOM 1564 C C . GLY A 1 199 ? -7.910 -5.239 -12.182 1.00 87.25 199 GLY A C 1
ATOM 1565 O O . GLY A 1 199 ? -8.811 -5.556 -12.968 1.00 87.25 199 GLY A O 1
ATOM 1566 N N . GLN A 1 200 ? -7.920 -4.095 -11.501 1.00 90.50 200 GLN A N 1
ATOM 1567 C CA . GLN A 1 200 ? -9.007 -3.114 -11.558 1.00 90.50 200 GLN A CA 1
ATOM 1568 C C . GLN A 1 200 ? -9.103 -2.452 -12.940 1.00 90.50 200 GLN A C 1
ATOM 1570 O O . GLN A 1 200 ? -8.086 -2.171 -13.571 1.00 90.50 200 GLN A O 1
ATOM 1575 N N . LEU A 1 201 ? -10.320 -2.153 -13.400 1.00 91.25 201 LEU A N 1
ATOM 1576 C CA . LEU A 1 201 ? -10.541 -1.389 -14.633 1.00 91.25 201 LEU A CA 1
ATOM 1577 C C . LEU A 1 201 ? -10.439 0.112 -14.356 1.00 91.25 201 LEU A C 1
ATOM 1579 O O . LEU A 1 201 ? -11.171 0.647 -13.521 1.00 91.25 201 LEU A O 1
ATOM 1583 N N . ILE A 1 202 ? -9.563 0.804 -15.082 1.00 91.50 202 ILE A N 1
ATOM 1584 C CA . ILE A 1 202 ? -9.321 2.240 -14.919 1.00 91.50 202 ILE A CA 1
ATOM 1585 C C . ILE A 1 202 ? -9.277 2.931 -16.281 1.00 91.50 202 ILE A C 1
ATOM 1587 O O . ILE A 1 202 ? -8.750 2.399 -17.251 1.00 91.50 202 ILE A O 1
ATOM 1591 N N . TRP A 1 203 ? -9.823 4.146 -16.344 1.00 92.81 203 TRP A N 1
ATOM 1592 C CA . TRP A 1 203 ? -9.659 5.019 -17.503 1.00 92.81 203 TRP A CA 1
ATOM 1593 C C . TRP A 1 203 ? -8.232 5.578 -17.567 1.00 92.81 203 TRP A C 1
ATOM 1595 O O . TRP A 1 203 ? -7.781 6.261 -16.643 1.00 92.81 203 TRP A O 1
ATOM 1605 N N . ASP A 1 204 ? -7.547 5.313 -18.673 1.00 90.38 204 ASP A N 1
ATOM 1606 C CA . ASP A 1 204 ? -6.234 5.850 -18.989 1.00 90.38 204 ASP A CA 1
ATOM 1607 C C . ASP A 1 204 ? -6.360 7.088 -19.874 1.00 90.38 204 ASP A C 1
ATOM 1609 O O . ASP A 1 204 ? -6.724 7.009 -21.047 1.00 90.38 204 ASP A O 1
ATOM 1613 N N . ALA A 1 205 ? -6.036 8.256 -19.320 1.00 92.00 205 ALA A N 1
ATOM 1614 C CA . ALA A 1 205 ? -6.116 9.505 -20.067 1.00 92.00 205 ALA A CA 1
ATOM 1615 C C . ALA A 1 205 ? -5.065 9.633 -21.182 1.00 92.00 205 ALA A C 1
ATOM 1617 O O . ALA A 1 205 ? -5.282 10.397 -22.121 1.00 92.00 205 ALA A O 1
ATOM 1618 N N . SER A 1 206 ? -3.938 8.923 -21.083 1.00 87.94 206 SER A N 1
ATOM 1619 C CA . SER A 1 206 ? -2.873 8.957 -22.089 1.00 87.94 206 SER A CA 1
ATOM 1620 C C . SER A 1 206 ? -3.174 8.044 -23.280 1.00 87.94 206 SER A C 1
ATOM 1622 O O . SER A 1 206 ? -2.901 8.428 -24.416 1.00 87.94 206 SER A O 1
ATOM 1624 N N . ALA A 1 207 ? -3.782 6.879 -23.030 1.00 86.62 207 ALA A N 1
ATOM 1625 C CA . ALA A 1 207 ? -4.205 5.928 -24.060 1.00 86.62 207 ALA A CA 1
ATOM 1626 C C . ALA A 1 207 ? -5.632 6.198 -24.581 1.00 86.62 207 ALA A C 1
ATOM 1628 O O . ALA A 1 207 ? -5.998 5.739 -25.660 1.00 86.62 207 ALA A O 1
ATOM 1629 N N . ASN A 1 208 ? -6.423 7.000 -23.855 1.00 91.12 208 ASN A N 1
ATOM 1630 C CA . ASN A 1 208 ? -7.822 7.316 -24.158 1.00 91.12 208 ASN A CA 1
ATOM 1631 C C . ASN A 1 208 ? -8.710 6.059 -24.244 1.00 91.12 208 ASN A C 1
ATOM 1633 O O . ASN A 1 208 ? -9.571 5.932 -25.119 1.00 91.12 208 ASN A O 1
ATOM 1637 N N . GLU A 1 209 ? -8.505 5.136 -23.310 1.00 91.44 209 GLU A N 1
ATOM 1638 C CA . GLU A 1 209 ? -9.250 3.885 -23.210 1.00 91.44 209 GLU A CA 1
ATOM 1639 C C . GLU A 1 209 ? -9.350 3.407 -21.757 1.00 91.44 209 GLU A C 1
ATOM 1641 O O . GLU A 1 209 ? -8.732 3.963 -20.849 1.00 91.44 209 GLU A O 1
ATOM 1646 N N . VAL A 1 210 ? -10.171 2.383 -21.521 1.00 91.00 210 VAL A N 1
ATOM 1647 C CA . VAL A 1 210 ? -10.212 1.696 -20.227 1.00 91.00 210 VAL A CA 1
ATOM 1648 C C . VAL A 1 210 ? -9.234 0.533 -20.284 1.00 91.00 210 VAL A C 1
ATOM 1650 O O . VAL A 1 210 ? -9.390 -0.352 -21.121 1.00 91.00 210 VAL A O 1
ATOM 1653 N N . VAL A 1 211 ? -8.275 0.522 -19.366 1.00 87.94 211 VAL A N 1
ATOM 1654 C CA . VAL A 1 211 ? -7.264 -0.528 -19.238 1.00 87.94 211 VAL A CA 1
ATOM 1655 C C . VAL A 1 211 ? -7.460 -1.291 -17.935 1.00 87.94 211 VAL A C 1
ATOM 1657 O O . VAL A 1 211 ? -7.972 -0.754 -16.947 1.00 87.94 211 VAL A O 1
ATOM 1660 N N . HIS A 1 212 ? -7.037 -2.550 -17.920 1.00 87.44 212 HIS A N 1
ATOM 1661 C CA . HIS A 1 212 ? -6.804 -3.251 -16.664 1.00 87.44 212 HIS A CA 1
ATOM 1662 C C . HIS A 1 212 ? -5.525 -2.716 -16.024 1.00 87.44 212 HIS A C 1
ATOM 1664 O O . HIS A 1 212 ? -4.547 -2.492 -16.722 1.00 87.44 212 HIS A O 1
ATOM 1670 N N . GLN A 1 213 ? -5.531 -2.507 -14.710 1.00 87.56 213 GLN A N 1
ATOM 1671 C CA . GLN A 1 213 ? -4.343 -2.160 -13.941 1.00 87.56 213 GLN A CA 1
ATOM 1672 C C . GLN A 1 213 ? -4.123 -3.212 -12.857 1.00 87.56 213 GLN A C 1
ATOM 1674 O O . GLN A 1 213 ? -4.851 -3.261 -11.858 1.00 87.56 213 GLN A O 1
ATOM 1679 N N . CYS A 1 214 ? -3.099 -4.040 -13.046 1.00 88.31 214 CYS A N 1
ATOM 1680 C CA . CYS A 1 214 ? -2.625 -4.951 -12.014 1.00 88.31 214 CYS A CA 1
ATOM 1681 C C . CYS A 1 214 ? -1.805 -4.166 -10.986 1.00 88.31 214 CYS A C 1
ATOM 1683 O O . CYS A 1 214 ? -1.142 -3.188 -11.324 1.00 88.31 214 CYS A O 1
ATOM 1685 N N . ILE A 1 215 ? -1.861 -4.562 -9.715 1.00 90.94 215 ILE A N 1
ATOM 1686 C CA . ILE A 1 215 ? -1.129 -3.883 -8.644 1.00 90.94 215 ILE A CA 1
ATOM 1687 C C . ILE A 1 215 ? -0.154 -4.861 -8.008 1.00 90.94 215 ILE A C 1
ATOM 1689 O O . ILE A 1 215 ? -0.555 -5.906 -7.494 1.00 90.94 215 ILE A O 1
ATOM 1693 N N . ILE A 1 216 ? 1.117 -4.488 -7.957 1.00 91.19 216 ILE A N 1
ATOM 1694 C CA . ILE A 1 216 ? 2.168 -5.269 -7.310 1.00 91.19 216 ILE A CA 1
ATOM 1695 C C . ILE A 1 216 ? 2.524 -4.598 -5.992 1.00 91.19 216 ILE A C 1
ATOM 1697 O O . ILE A 1 216 ? 2.861 -3.415 -5.944 1.00 91.19 216 ILE A O 1
ATOM 1701 N N . PHE A 1 217 ? 2.466 -5.363 -4.905 1.00 93.81 217 PHE A N 1
ATOM 1702 C CA . PHE A 1 217 ? 2.924 -4.895 -3.605 1.00 93.81 217 PHE A CA 1
ATOM 1703 C C . PHE A 1 217 ? 4.403 -5.220 -3.417 1.00 93.81 217 PHE A C 1
ATOM 1705 O O . PHE A 1 217 ? 4.761 -6.388 -3.298 1.00 93.81 217 PHE A O 1
ATOM 1712 N N . LEU A 1 218 ? 5.248 -4.190 -3.376 1.00 92.38 218 LEU A N 1
ATOM 1713 C CA . LEU A 1 218 ? 6.698 -4.352 -3.361 1.00 92.38 218 LEU A CA 1
ATOM 1714 C C . LEU A 1 218 ? 7.284 -4.397 -1.948 1.00 92.38 218 LEU A C 1
ATOM 1716 O O . LEU A 1 218 ? 7.920 -5.373 -1.571 1.00 92.38 218 LEU A O 1
ATOM 1720 N N . LEU A 1 219 ? 7.097 -3.331 -1.158 1.00 91.38 219 LEU A N 1
ATOM 1721 C CA . LEU A 1 219 ? 7.721 -3.202 0.169 1.00 91.38 219 LEU A CA 1
ATOM 1722 C C . LEU A 1 219 ? 6.721 -2.726 1.2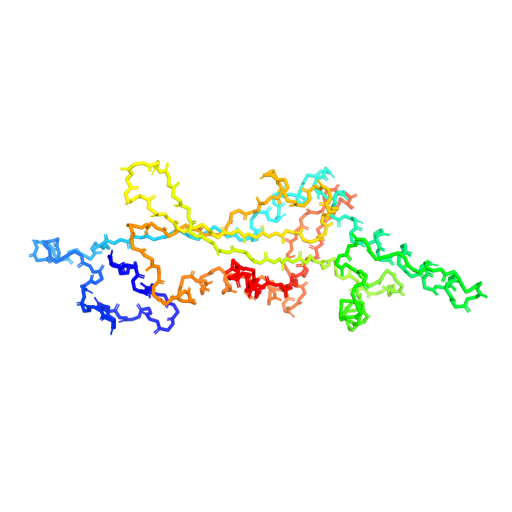17 1.00 91.38 219 LEU A C 1
ATOM 1724 O O . LEU A 1 219 ? 5.923 -1.822 0.964 1.00 91.38 219 LEU A O 1
ATOM 1728 N N . ALA A 1 220 ? 6.848 -3.270 2.426 1.00 91.06 220 ALA A N 1
ATOM 1729 C CA . ALA A 1 220 ? 6.331 -2.670 3.650 1.00 91.06 220 ALA A CA 1
ATOM 1730 C C . ALA A 1 220 ? 7.490 -1.972 4.377 1.00 91.06 220 ALA A C 1
ATOM 1732 O O . ALA A 1 220 ? 8.414 -2.624 4.859 1.00 91.06 220 ALA A O 1
ATOM 1733 N N . LEU A 1 221 ? 7.452 -0.644 4.415 1.00 89.88 221 LEU A N 1
ATOM 1734 C CA . LEU A 1 221 ? 8.496 0.214 4.964 1.00 89.88 221 LEU A CA 1
ATOM 1735 C C . LEU A 1 221 ? 8.116 0.693 6.368 1.00 89.88 221 LEU A C 1
ATOM 1737 O O . LEU A 1 221 ? 6.951 0.960 6.667 1.00 89.88 221 LEU A O 1
ATOM 1741 N N . ALA A 1 222 ? 9.121 0.824 7.222 1.00 81.81 222 ALA A N 1
ATOM 1742 C CA . ALA A 1 222 ? 9.020 1.432 8.539 1.00 81.81 222 ALA A CA 1
ATOM 1743 C C . ALA A 1 222 ? 10.408 1.925 8.963 1.00 81.81 222 ALA A C 1
ATOM 1745 O O . ALA A 1 222 ? 11.421 1.474 8.419 1.00 81.81 222 ALA A O 1
ATOM 1746 N N . ASP A 1 223 ? 10.456 2.800 9.964 1.00 72.81 223 ASP A N 1
ATOM 1747 C CA . ASP A 1 223 ? 11.715 3.180 10.595 1.00 72.81 223 ASP A CA 1
ATOM 1748 C C . ASP A 1 223 ? 12.366 1.961 11.261 1.00 72.81 223 ASP A C 1
ATOM 1750 O O . ASP A 1 223 ? 11.808 1.328 12.164 1.00 72.81 223 ASP A O 1
ATOM 1754 N N . ALA A 1 224 ? 13.586 1.647 10.833 1.00 55.09 224 ALA A N 1
ATOM 1755 C CA . ALA A 1 224 ? 14.471 0.740 11.543 1.00 55.09 224 ALA A CA 1
ATOM 1756 C C . ALA A 1 224 ? 15.451 1.563 12.384 1.00 55.09 224 ALA A C 1
ATOM 1758 O O . ALA A 1 224 ? 16.023 2.545 11.909 1.00 55.09 224 ALA A O 1
ATOM 1759 N N . LEU A 1 225 ? 15.695 1.147 13.632 1.00 51.41 225 LEU A N 1
ATOM 1760 C CA . LEU A 1 225 ? 16.807 1.691 14.410 1.00 51.41 225 LEU A CA 1
ATOM 1761 C C . LEU A 1 225 ? 18.109 1.359 13.673 1.00 51.41 225 LEU A C 1
ATOM 1763 O O . LEU A 1 225 ? 18.559 0.213 13.683 1.00 51.41 225 LEU A O 1
ATOM 1767 N N . GLY A 1 226 ? 18.714 2.357 13.030 1.00 36.69 226 GLY A N 1
ATOM 1768 C CA . GLY A 1 226 ? 20.044 2.229 12.450 1.00 36.69 226 GLY A CA 1
ATOM 1769 C C . GLY A 1 226 ? 21.052 1.939 13.558 1.00 36.69 226 GLY A C 1
ATOM 1770 O O . GLY A 1 226 ? 21.426 2.834 14.315 1.00 36.69 226 GLY A O 1
ATOM 1771 N N . MET A 1 227 ? 21.484 0.683 13.687 1.00 35.47 227 MET A N 1
ATOM 1772 C CA . MET A 1 227 ? 22.576 0.318 14.584 1.00 35.47 227 MET A CA 1
ATOM 1773 C C . 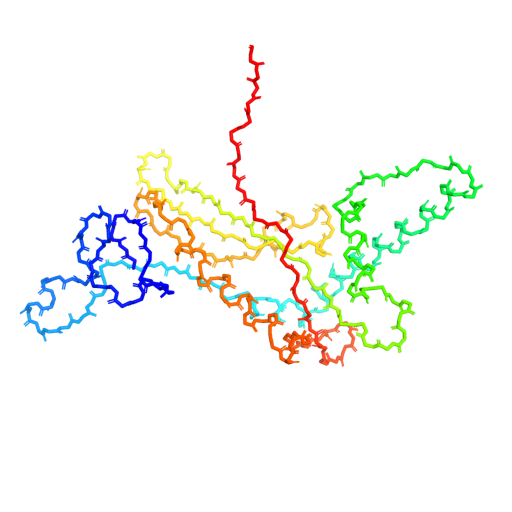MET A 1 227 ? 23.892 0.857 14.022 1.00 35.47 227 MET A C 1
ATOM 1775 O O . MET A 1 227 ? 24.593 0.171 13.281 1.00 35.47 227 MET A O 1
ATOM 1779 N N . VAL A 1 228 ? 24.264 2.074 14.405 1.00 36.91 228 VAL A N 1
ATOM 1780 C CA . VAL A 1 228 ? 25.659 2.502 14.312 1.00 36.91 228 VAL A CA 1
ATOM 1781 C C . VAL A 1 228 ? 26.378 1.879 15.506 1.00 36.91 228 VAL A C 1
ATOM 1783 O O . VAL A 1 228 ? 26.123 2.256 16.649 1.00 36.91 228 VAL A O 1
ATOM 1786 N N . LYS A 1 229 ? 27.247 0.889 15.263 1.00 39.31 229 LYS A N 1
ATOM 1787 C CA . LYS A 1 229 ? 28.267 0.512 16.253 1.00 39.31 229 LYS A CA 1
ATOM 1788 C C . LYS A 1 229 ? 29.118 1.760 16.505 1.00 39.31 229 LYS A C 1
ATOM 1790 O O . LYS A 1 229 ? 29.837 2.178 15.600 1.00 39.31 229 LYS A O 1
ATOM 1795 N N . GLN A 1 230 ? 28.970 2.366 17.681 1.00 40.12 230 GLN A N 1
ATOM 1796 C CA . GLN A 1 230 ? 29.952 3.310 18.219 1.00 40.12 230 GLN A CA 1
ATOM 1797 C C . GLN A 1 230 ? 31.195 2.556 18.685 1.00 40.12 230 GLN A C 1
ATOM 1799 O O . GLN A 1 230 ? 31.036 1.408 19.166 1.00 40.12 230 GLN A O 1
#

pLDDT: mean 87.55, std 13.72, range [34.94, 97.75]